Protein AF-A0A2N3D007-F1 (afdb_monomer)

Nearest PDB structures (foldseek):
  5mm0-assembly1_A  TM=4.692E-01  e=2.843E-11  Pyrococcus furiosus DSM 3638
  5mm1-assembly1_A  TM=4.726E-01  e=6.532E-11  Pyrococcus furiosus DSM 3638
  5xua-assembly2_C  TM=3.299E-01  e=3.185E+00  Comamonas testosteroni CNB-2
  2elb-assembl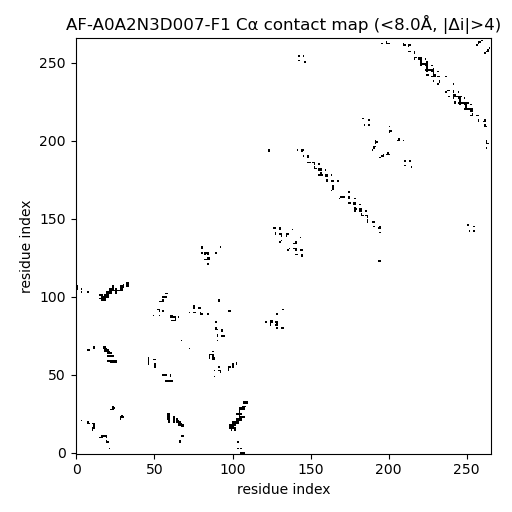y1_A-2  TM=2.635E-01  e=6.319E+00  Homo sapiens

pLDDT: mean 83.61, std 14.57, range [37.97, 97.75]

Radius of gyration: 23.16 Å; Cα contacts (8 Å, |Δi|>4): 323; chains: 1; bounding box: 65×44×68 Å

Mean predicted aligned error: 9.87 Å

Solvent-accessible surface area (backbone atoms only — not comparable to full-atom values): 14475 Å² total; per-residue (Å²): 113,77,81,52,52,64,60,44,48,50,38,47,75,72,62,78,25,60,31,29,34,45,12,64,62,35,89,87,30,40,53,89,64,58,96,56,77,80,57,52,61,59,48,53,53,54,27,55,53,50,28,73,69,37,72,40,95,51,70,39,52,77,42,90,47,66,51,65,54,67,72,61,50,63,70,43,58,88,70,46,84,84,73,73,33,56,61,56,43,44,54,48,56,55,44,95,57,76,67,47,69,42,77,38,53,26,67,51,74,62,77,94,73,83,80,88,78,49,74,67,55,51,53,45,26,45,54,43,42,50,37,39,75,76,38,38,92,84,42,58,41,59,57,56,46,47,50,52,43,50,55,52,22,53,54,49,21,53,55,44,28,53,53,37,38,71,74,59,54,88,45,56,72,61,25,49,52,52,15,50,54,51,19,54,46,53,32,50,57,48,36,40,61,55,59,35,49,94,53,45,70,69,60,69,76,48,39,52,52,31,48,53,42,40,53,54,30,44,52,54,12,51,50,46,13,53,54,45,15,51,55,40,29,75,73,73,41,58,63,69,60,13,47,49,51,5,52,51,53,12,48,52,44,27,49,53,44,30,50,55,70,44,55,36,81,132

Sequence (266 aa):
DPALLPAMLAALQAGDADIAVASRFAPGASTNAWAAPERERLSAFANGLARKLTGVDLTDPMSGYFMLQTARARALVPRLSGIGFKILLDLLATADTPMRVKEFPLQFAARLSGTSKLDRAVLFDFLAGLYDKTLGQVIPTRFALFGTVGALGVVVHFAVLSALLFVMGEGFALAQTGAVLVAMSFNFWLNNWLTYRDKRLKGWGRVLRGWLGFCATCAVGAFANVAVATFVEAQGVLWALAALAGILVGSVWNYALSSRFVWGRF

Secondary structure (DSSP, 8-state):
-TTHHHHHHHHHHTTS-SEEEEESSSTT-B-TT---THHHHHHHHHHHHHHHHH----S-TT-S-EEE-HHHHHHHGGGS--SS--HHHHHHHH-SS---EEEEE-B-PPPSS----HHHHHHHHHHHHHHHHHHTTTS-HHHHHHHHHHHHHHHHHHHHHHHHHHHHSS-HHHHHHHHHHHHHHHHHHHHHHTTTGGG---SHHHHHHHHHHHHHHHHHHHHHHHHHHHHHHHTT--HHHHHHHHHHHHHHHHHHHIIIIIS---

Foldseek 3Di:
DCVCVVVQVVCVVVVVWQKEFADCQDVPADPPQPPDPVVVVVQQVLQVVLCVQLVDPDRHQLGPDMDHDPVLCVVQVVPFPPLPASVSSSSSNRDPDHTGYHYDHDHDHDDPDDDDPDPLVHVQSSQLSSCCSPPVVPDPSLLVQLVVLLVVLVVQLVVQLVVCCVVPPPPNVVSNVVSNLVSLVSSLVSCLSHSLVVLHQDDDVLSVQLSVQLVVQLVVLLVQLVVQLVVCVVVVPDSVVSSVRSNVSSSVSSSVSSVPPRRNDD

Structure (mmCIF, N/CA/C/O backbone):
data_AF-A0A2N3D007-F1
#
_entry.id   AF-A0A2N3D007-F1
#
loop_
_atom_site.group_PDB
_atom_site.id
_atom_site.type_symbol
_atom_site.label_atom_id
_atom_site.label_alt_id
_atom_site.label_comp_id
_atom_site.label_asym_id
_atom_site.label_entity_id
_atom_site.label_seq_id
_atom_site.pdbx_PDB_ins_code
_atom_site.Cartn_x
_atom_site.Cartn_y
_atom_site.Cartn_z
_atom_site.occupancy
_atom_site.B_iso_or_equiv
_atom_site.auth_seq_id
_atom_site.auth_comp_id
_atom_site.auth_asym_id
_atom_site.auth_atom_id
_atom_site.pdbx_PDB_model_num
ATOM 1 N N . ASP A 1 1 ? 27.536 -5.267 -16.866 1.00 73.56 1 ASP A N 1
ATOM 2 C CA . ASP A 1 1 ? 28.035 -6.164 -17.910 1.00 73.56 1 ASP A CA 1
ATOM 3 C C . ASP A 1 1 ? 27.561 -5.682 -19.282 1.00 73.56 1 ASP A C 1
ATOM 5 O O . ASP A 1 1 ? 26.510 -6.113 -19.738 1.00 73.56 1 ASP A O 1
ATOM 9 N N . PRO A 1 2 ? 28.268 -4.726 -19.911 1.00 84.12 2 PRO A N 1
ATOM 10 C CA . PRO A 1 2 ? 27.897 -4.218 -21.234 1.00 84.12 2 PRO A CA 1
ATOM 11 C C . PRO A 1 2 ? 27.953 -5.278 -22.343 1.00 84.12 2 PRO A C 1
ATOM 13 O O . PRO A 1 2 ? 27.344 -5.079 -23.393 1.00 84.12 2 PRO A O 1
ATOM 16 N N . ALA A 1 3 ? 28.647 -6.402 -22.118 1.00 87.88 3 ALA A N 1
ATOM 17 C CA . ALA A 1 3 ? 28.800 -7.468 -23.103 1.00 87.88 3 ALA A CA 1
ATOM 18 C C . ALA A 1 3 ? 27.479 -8.190 -23.416 1.00 87.88 3 ALA A C 1
ATOM 20 O O . ALA A 1 3 ? 27.384 -8.865 -24.436 1.00 87.88 3 ALA A O 1
ATOM 21 N N . LEU A 1 4 ? 26.437 -8.007 -22.593 1.00 89.75 4 LEU A N 1
ATOM 22 C CA . LEU A 1 4 ? 25.097 -8.529 -22.868 1.00 89.75 4 LEU A CA 1
ATOM 23 C C . LEU A 1 4 ? 24.353 -7.748 -23.964 1.00 89.75 4 LEU A C 1
ATOM 25 O O . LEU A 1 4 ? 23.466 -8.309 -24.607 1.00 89.75 4 LEU A O 1
ATOM 29 N N . LEU A 1 5 ? 24.701 -6.477 -24.215 1.00 92.56 5 LEU A N 1
ATOM 30 C CA . LEU A 1 5 ? 23.961 -5.618 -25.154 1.00 92.56 5 LEU A CA 1
ATOM 31 C C . LEU A 1 5 ? 23.865 -6.187 -26.581 1.00 92.56 5 LEU A C 1
ATOM 33 O O . LEU A 1 5 ? 22.757 -6.168 -27.120 1.00 92.56 5 LEU A O 1
ATOM 37 N N . PRO A 1 6 ? 24.944 -6.709 -27.204 1.00 95.31 6 PRO A N 1
ATOM 38 C CA . PRO A 1 6 ? 24.861 -7.258 -28.557 1.00 95.31 6 PRO A CA 1
ATOM 39 C C . PRO A 1 6 ? 23.916 -8.460 -28.650 1.00 95.31 6 PRO A C 1
ATOM 41 O O . PRO A 1 6 ? 23.120 -8.540 -29.580 1.00 95.31 6 PRO A O 1
ATOM 44 N N . ALA A 1 7 ? 23.945 -9.361 -27.662 1.00 93.50 7 ALA A N 1
ATOM 45 C CA . ALA A 1 7 ? 23.073 -10.535 -27.629 1.00 93.50 7 ALA A CA 1
ATOM 46 C C . ALA A 1 7 ? 21.598 -10.155 -27.406 1.00 93.50 7 ALA A C 1
ATOM 48 O O . ALA A 1 7 ? 20.706 -10.709 -28.050 1.00 93.50 7 ALA A O 1
ATOM 49 N N . MET A 1 8 ? 21.342 -9.171 -26.534 1.00 94.44 8 MET A N 1
ATOM 50 C CA . MET A 1 8 ? 20.004 -8.611 -26.325 1.00 94.44 8 MET A CA 1
ATOM 51 C C . MET A 1 8 ? 19.458 -7.974 -27.607 1.00 94.44 8 MET A C 1
ATOM 53 O O . MET A 1 8 ? 18.312 -8.227 -27.977 1.00 94.44 8 MET A O 1
ATOM 57 N N . LEU A 1 9 ? 20.280 -7.184 -28.305 1.00 95.62 9 LEU A N 1
ATOM 58 C CA . LEU A 1 9 ? 19.898 -6.541 -29.560 1.00 95.62 9 LEU A CA 1
ATOM 59 C C . LEU A 1 9 ? 19.618 -7.569 -30.660 1.00 95.62 9 LEU A C 1
ATOM 61 O O . LEU A 1 9 ? 18.586 -7.476 -31.322 1.00 95.62 9 LEU A O 1
ATOM 65 N N . ALA A 1 10 ? 20.492 -8.567 -30.816 1.00 95.06 10 ALA A N 1
ATOM 66 C CA . ALA A 1 10 ? 20.335 -9.621 -31.814 1.00 95.06 10 ALA A CA 1
ATOM 67 C C . ALA A 1 10 ? 19.009 -10.378 -31.639 1.00 95.06 10 ALA A C 1
ATOM 69 O O . ALA A 1 10 ? 18.294 -10.593 -32.614 1.00 95.06 10 ALA A O 1
ATOM 70 N N . ALA A 1 11 ? 18.628 -10.708 -30.401 1.00 93.94 11 ALA A N 1
ATOM 71 C CA . ALA A 1 11 ? 17.352 -11.369 -30.129 1.00 93.94 11 ALA A CA 1
ATOM 72 C C . ALA A 1 11 ? 16.133 -10.502 -30.490 1.00 93.94 11 ALA A C 1
ATOM 74 O O . ALA A 1 11 ? 15.145 -11.011 -31.016 1.00 93.94 11 ALA A O 1
ATOM 75 N N . LEU A 1 12 ? 16.192 -9.190 -30.238 1.00 94.19 12 LEU A N 1
ATOM 76 C CA . LEU A 1 12 ? 15.111 -8.274 -30.617 1.00 94.19 12 LEU A CA 1
ATOM 77 C C . LEU A 1 12 ? 15.017 -8.088 -32.136 1.00 94.19 12 LEU A C 1
ATOM 79 O O . LEU A 1 12 ? 13.914 -7.970 -32.666 1.00 94.19 12 LEU A O 1
ATOM 83 N N . GLN A 1 13 ? 16.155 -8.062 -32.834 1.00 94.81 13 GLN A N 1
ATOM 84 C CA . GLN A 1 13 ? 16.209 -7.955 -34.295 1.00 94.81 13 GLN A CA 1
ATOM 85 C C . GLN A 1 13 ? 15.736 -9.237 -34.989 1.00 94.81 13 GLN A C 1
ATOM 87 O O . GLN A 1 13 ? 15.068 -9.154 -36.014 1.00 94.81 13 GLN A O 1
ATOM 92 N N . ALA A 1 14 ? 16.029 -10.403 -34.409 1.00 93.88 14 ALA A N 1
ATOM 93 C CA . ALA A 1 14 ? 15.549 -11.698 -34.889 1.00 93.88 14 ALA A CA 1
ATOM 94 C C . ALA A 1 14 ? 14.038 -11.908 -34.668 1.00 93.88 14 ALA A C 1
ATOM 96 O O . ALA A 1 14 ? 13.452 -12.825 -35.235 1.00 93.88 14 ALA A O 1
ATOM 97 N N . GLY A 1 15 ? 13.390 -11.062 -33.857 1.00 91.00 15 GLY A N 1
ATOM 98 C CA . GLY A 1 15 ? 11.973 -11.199 -33.519 1.00 91.00 15 GLY A CA 1
ATOM 99 C C . GLY A 1 15 ? 11.684 -12.258 -32.449 1.00 91.00 15 GLY A C 1
ATOM 100 O O . GLY A 1 15 ? 10.510 -12.553 -32.200 1.00 91.00 15 GLY A O 1
ATOM 101 N N . ASP A 1 16 ? 12.720 -12.780 -31.782 1.00 89.69 16 ASP A N 1
ATOM 102 C CA . ASP A 1 16 ? 12.619 -13.775 -30.705 1.00 89.69 16 ASP A CA 1
ATOM 103 C C . ASP A 1 16 ? 11.836 -13.248 -29.495 1.00 89.69 16 ASP A C 1
ATOM 105 O O . ASP A 1 16 ? 11.233 -14.019 -28.750 1.00 89.69 16 ASP A O 1
ATOM 109 N N . ALA A 1 17 ? 11.879 -11.934 -29.264 1.00 91.69 17 ALA A N 1
ATOM 110 C CA . ALA A 1 17 ? 11.279 -11.289 -28.106 1.00 91.69 17 ALA A CA 1
ATOM 111 C C . ALA A 1 17 ? 10.814 -9.866 -28.421 1.00 91.69 17 ALA A C 1
ATOM 113 O O . ALA A 1 17 ? 11.330 -9.201 -29.318 1.00 91.69 17 ALA A O 1
ATOM 114 N N . ASP A 1 18 ? 9.862 -9.384 -27.629 1.00 91.38 18 ASP A N 1
ATOM 115 C CA . ASP A 1 18 ? 9.398 -7.996 -27.657 1.00 91.38 18 ASP A CA 1
ATOM 116 C C . ASP A 1 18 ? 10.211 -7.109 -26.700 1.00 91.38 18 ASP A C 1
ATOM 118 O O . ASP A 1 18 ? 10.317 -5.894 -26.902 1.00 91.38 18 ASP A O 1
ATOM 122 N N . ILE A 1 19 ? 10.797 -7.725 -25.667 1.00 93.19 19 ILE A N 1
ATOM 123 C CA . ILE A 1 19 ? 11.668 -7.092 -24.677 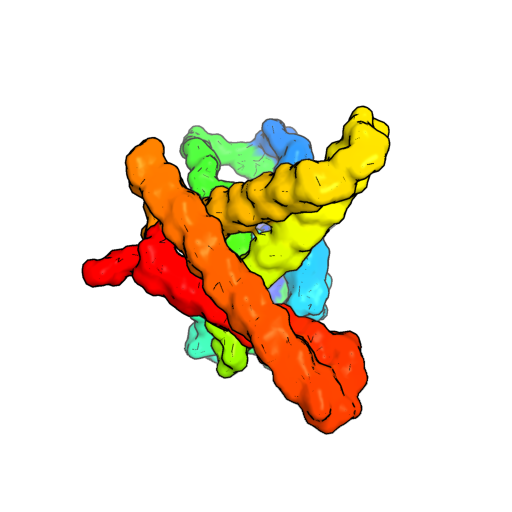1.00 93.19 19 ILE A CA 1
ATOM 124 C C . ILE A 1 19 ? 12.742 -8.080 -24.197 1.00 93.19 19 ILE A C 1
ATOM 126 O O . ILE A 1 19 ? 12.464 -9.238 -23.881 1.00 93.19 19 ILE A O 1
ATOM 130 N N . ALA A 1 20 ? 13.986 -7.613 -24.145 1.00 94.06 20 ALA A N 1
ATOM 131 C CA . ALA A 1 20 ? 15.129 -8.356 -23.627 1.00 94.06 20 ALA A CA 1
ATOM 132 C C . ALA A 1 20 ? 15.473 -7.835 -22.230 1.00 94.06 20 ALA A C 1
ATOM 134 O O . ALA A 1 20 ? 15.616 -6.626 -22.049 1.00 94.06 20 ALA A O 1
ATOM 135 N N . VAL A 1 21 ? 15.626 -8.718 -21.244 1.00 92.44 21 VAL A N 1
ATOM 136 C CA . VAL A 1 21 ? 15.877 -8.345 -19.842 1.00 92.44 21 VAL A CA 1
ATOM 137 C C . VAL A 1 21 ? 17.121 -9.060 -19.340 1.00 92.44 21 VAL A C 1
ATOM 139 O O . VAL A 1 21 ? 17.201 -10.281 -19.393 1.00 92.44 21 VAL A O 1
ATOM 142 N N . ALA A 1 22 ? 18.095 -8.321 -18.819 1.00 90.44 22 ALA A N 1
ATOM 143 C CA . ALA A 1 22 ? 19.200 -8.922 -18.088 1.00 90.44 22 ALA A CA 1
ATOM 144 C C . ALA A 1 22 ? 18.715 -9.261 -16.670 1.00 90.44 22 ALA A C 1
ATOM 146 O O . ALA A 1 22 ? 18.338 -8.368 -15.905 1.00 90.44 22 ALA A O 1
ATOM 147 N N . SER A 1 23 ? 18.697 -10.547 -16.335 1.00 86.19 23 SER A N 1
ATOM 148 C CA . SER A 1 23 ? 18.115 -11.084 -15.107 1.00 86.19 23 SER A CA 1
ATOM 149 C C . SER A 1 23 ? 19.190 -11.638 -14.184 1.00 86.19 23 SER A C 1
ATOM 151 O O . SER A 1 23 ? 20.073 -12.387 -14.603 1.00 86.19 23 SER A O 1
ATOM 153 N N . ARG A 1 24 ? 19.094 -11.289 -12.898 1.00 80.38 24 ARG A N 1
ATOM 154 C CA . ARG A 1 24 ? 19.959 -11.833 -11.836 1.00 80.38 24 ARG A CA 1
ATOM 155 C C . ARG A 1 24 ? 19.554 -13.240 -11.397 1.00 80.38 24 ARG A C 1
ATOM 157 O O . ARG A 1 24 ? 20.309 -13.874 -10.671 1.00 80.38 24 ARG A O 1
ATOM 164 N N . PHE A 1 25 ? 18.365 -13.689 -11.796 1.00 73.56 25 PHE A N 1
ATOM 165 C CA . PHE A 1 25 ? 17.749 -14.936 -11.339 1.00 73.56 25 PHE A CA 1
ATOM 166 C C . PHE A 1 25 ? 17.518 -15.940 -12.480 1.00 73.56 25 PHE A C 1
ATOM 168 O O . PHE A 1 25 ? 16.980 -17.018 -12.241 1.00 73.56 25 PHE A O 1
ATOM 175 N N . ALA A 1 26 ? 17.927 -15.607 -13.709 1.00 78.25 26 ALA A N 1
ATOM 176 C CA . ALA A 1 26 ? 17.863 -16.523 -14.841 1.00 78.25 26 ALA A CA 1
ATOM 177 C C . ALA A 1 26 ? 18.875 -17.678 -14.684 1.00 78.25 26 ALA A C 1
ATOM 179 O O . ALA A 1 26 ? 19.945 -17.479 -14.098 1.00 78.25 26 ALA A O 1
ATOM 180 N N . PRO A 1 27 ? 18.591 -18.874 -15.235 1.00 72.75 27 PRO A N 1
ATOM 181 C CA . PRO A 1 27 ? 19.552 -19.975 -15.261 1.00 72.75 27 PRO A CA 1
ATOM 182 C C . PRO A 1 27 ? 20.904 -19.531 -15.850 1.00 72.75 27 PRO A C 1
ATOM 184 O O . PRO A 1 27 ? 20.956 -18.976 -16.945 1.00 72.75 27 PRO A O 1
ATOM 187 N N . GLY A 1 28 ? 21.996 -19.744 -15.108 1.00 67.94 28 GLY A N 1
ATOM 188 C CA . GLY A 1 28 ? 23.348 -19.296 -15.481 1.00 67.94 28 GLY A CA 1
ATOM 189 C C . GLY A 1 28 ? 23.739 -17.897 -14.981 1.00 67.94 28 GLY A C 1
ATOM 190 O O . GLY A 1 28 ? 24.880 -17.483 -15.180 1.00 67.94 28 GLY A O 1
ATOM 191 N N . ALA A 1 29 ? 22.837 -17.168 -14.315 1.00 70.44 29 ALA A N 1
ATOM 192 C CA . ALA A 1 29 ? 23.176 -15.931 -13.615 1.00 70.44 29 ALA A CA 1
ATOM 193 C C . ALA A 1 29 ? 23.955 -16.223 -12.321 1.00 70.44 29 ALA A C 1
ATOM 195 O O . ALA A 1 29 ? 23.808 -17.281 -11.708 1.00 70.44 29 ALA A O 1
ATOM 196 N N . SER A 1 30 ? 24.779 -15.268 -11.884 1.00 64.00 30 SER A N 1
ATOM 197 C CA . SER A 1 30 ? 25.517 -15.375 -10.624 1.00 64.00 30 SER A CA 1
ATOM 198 C C . SER A 1 30 ? 25.402 -14.094 -9.809 1.00 64.00 30 SER A C 1
ATOM 200 O O . SER A 1 30 ? 25.649 -12.988 -10.298 1.00 64.00 30 SER A O 1
ATOM 202 N N . THR A 1 31 ? 25.066 -14.270 -8.533 1.00 58.84 31 THR A N 1
ATOM 203 C CA . THR A 1 31 ? 25.082 -13.248 -7.481 1.00 58.84 31 THR A CA 1
ATOM 204 C C . THR A 1 31 ? 26.256 -13.449 -6.515 1.00 58.84 31 THR A C 1
ATOM 206 O O . THR A 1 31 ? 26.285 -12.827 -5.459 1.00 58.84 31 THR A O 1
ATOM 209 N N . ASN A 1 32 ? 27.254 -14.277 -6.860 1.00 53.00 32 ASN A N 1
ATOM 210 C CA . ASN A 1 32 ? 28.312 -14.735 -5.941 1.00 53.00 32 ASN A CA 1
ATOM 211 C C . ASN A 1 32 ? 29.167 -13.609 -5.321 1.00 53.00 32 ASN A C 1
ATOM 213 O O . ASN A 1 32 ? 29.782 -13.813 -4.280 1.00 53.00 32 ASN A O 1
ATOM 217 N N . ALA A 1 33 ? 29.187 -12.407 -5.907 1.00 51.72 33 ALA A N 1
ATOM 218 C CA . ALA A 1 33 ? 29.856 -11.230 -5.338 1.00 51.72 33 ALA A CA 1
ATOM 219 C C . ALA A 1 33 ? 28.988 -10.440 -4.326 1.00 51.72 33 ALA A C 1
ATOM 221 O O . ALA A 1 33 ? 29.371 -9.354 -3.884 1.00 51.72 33 ALA A O 1
ATOM 222 N N . TRP A 1 34 ? 27.796 -10.935 -3.980 1.00 49.31 34 TRP A N 1
ATOM 223 C CA . TRP A 1 34 ? 26.779 -10.214 -3.216 1.00 49.31 34 TRP A CA 1
ATOM 224 C C . TRP A 1 34 ? 26.636 -10.793 -1.800 1.00 49.31 34 TRP A C 1
ATOM 226 O O . TRP A 1 34 ? 25.906 -11.746 -1.552 1.00 49.31 34 TRP A O 1
ATOM 236 N N . ALA A 1 35 ? 27.334 -10.193 -0.835 1.00 45.19 35 ALA A N 1
ATOM 237 C CA . ALA A 1 35 ? 27.333 -10.612 0.569 1.00 45.19 35 ALA A CA 1
ATOM 238 C C . ALA A 1 35 ? 26.068 -10.160 1.347 1.00 45.19 35 ALA A C 1
ATOM 240 O O . ALA A 1 35 ? 26.177 -9.400 2.308 1.00 45.19 35 ALA A O 1
ATOM 241 N N . ALA A 1 36 ? 24.855 -10.561 0.931 1.00 54.31 36 ALA A N 1
ATOM 242 C CA . ALA A 1 36 ? 23.617 -10.249 1.676 1.00 54.31 36 ALA A CA 1
ATOM 243 C C . ALA A 1 36 ? 22.455 -11.257 1.450 1.00 54.31 36 ALA A C 1
ATOM 245 O O . ALA A 1 36 ? 21.512 -10.942 0.717 1.00 54.31 36 ALA A O 1
ATOM 246 N N . PRO A 1 37 ? 22.462 -12.425 2.125 1.00 51.00 37 PRO A N 1
ATOM 247 C CA . PRO A 1 37 ? 21.449 -13.486 1.973 1.00 51.00 37 PRO A CA 1
ATOM 248 C C . PRO A 1 37 ? 20.008 -13.070 2.337 1.00 51.00 37 PRO A C 1
ATOM 250 O O . PRO A 1 37 ? 19.041 -13.561 1.760 1.00 51.00 37 PRO A O 1
ATOM 253 N N . GLU A 1 38 ? 19.822 -12.121 3.263 1.00 49.94 38 GLU A N 1
ATOM 254 C CA . GLU A 1 38 ? 18.482 -11.688 3.705 1.00 49.94 38 GLU A CA 1
ATOM 255 C C . GLU A 1 38 ? 17.669 -10.951 2.619 1.00 49.94 38 GLU A C 1
ATOM 257 O O . GLU A 1 38 ? 16.439 -10.911 2.679 1.00 49.94 38 GLU A O 1
ATOM 262 N N . ARG A 1 39 ? 18.323 -10.396 1.587 1.00 53.03 39 ARG A N 1
ATOM 263 C CA . ARG A 1 39 ? 17.660 -9.653 0.495 1.00 53.03 39 ARG A CA 1
ATOM 264 C C . ARG A 1 39 ? 17.085 -10.542 -0.614 1.00 53.03 39 ARG A C 1
ATOM 266 O O . ARG A 1 39 ? 16.289 -10.065 -1.429 1.00 53.03 39 ARG A O 1
ATOM 273 N N . GLU A 1 40 ? 17.450 -11.818 -0.640 1.00 56.47 40 GLU A N 1
ATOM 274 C CA . GLU A 1 40 ? 17.007 -12.771 -1.660 1.00 56.47 40 GLU A CA 1
ATOM 275 C C . GLU A 1 40 ? 15.529 -13.153 -1.474 1.00 56.47 40 GLU A C 1
ATOM 277 O O . GLU A 1 40 ? 14.752 -13.136 -2.429 1.00 56.47 40 GLU A O 1
ATOM 282 N N . ARG A 1 41 ? 15.091 -13.356 -0.223 1.00 51.31 41 ARG A N 1
ATOM 283 C CA . ARG A 1 41 ? 13.698 -13.716 0.110 1.00 51.31 41 ARG A CA 1
ATOM 284 C C . ARG A 1 41 ? 12.694 -12.606 -0.206 1.00 51.31 41 ARG A C 1
ATOM 286 O O . ARG A 1 41 ? 11.627 -12.877 -0.754 1.00 51.31 41 ARG A O 1
ATOM 293 N N . LEU A 1 42 ? 13.042 -11.352 0.093 1.00 55.22 42 LEU A N 1
ATOM 294 C CA . LEU A 1 42 ? 12.191 -10.197 -0.219 1.00 55.22 42 LEU A CA 1
ATOM 295 C C . LEU A 1 42 ? 12.062 -9.996 -1.738 1.00 55.22 42 LEU A C 1
ATOM 297 O O . LEU A 1 42 ? 10.988 -9.654 -2.232 1.00 55.22 42 LEU A O 1
ATOM 301 N N . SER A 1 43 ? 13.143 -10.261 -2.479 1.00 57.41 43 SER A N 1
ATOM 302 C CA . SER A 1 43 ? 13.145 -10.209 -3.943 1.00 57.41 43 SER A CA 1
ATOM 303 C C . SER A 1 43 ? 12.283 -11.324 -4.540 1.00 57.41 43 SER A C 1
ATOM 305 O O . SER A 1 43 ? 11.472 -11.051 -5.415 1.00 57.41 43 SER A O 1
ATOM 307 N N . ALA A 1 44 ? 12.367 -12.552 -4.018 1.00 62.69 44 ALA A N 1
ATOM 308 C CA . ALA A 1 44 ? 11.539 -13.669 -4.473 1.00 62.69 44 ALA A CA 1
ATOM 309 C C . ALA A 1 44 ? 10.032 -13.416 -4.268 1.00 62.69 44 ALA A C 1
ATOM 311 O O . ALA A 1 44 ? 9.234 -13.692 -5.167 1.00 62.69 44 ALA A O 1
ATOM 312 N N . PHE A 1 45 ? 9.644 -12.835 -3.125 1.00 60.25 45 PHE A N 1
ATOM 313 C CA . PHE A 1 45 ? 8.254 -12.456 -2.852 1.00 60.25 45 PHE A CA 1
ATOM 314 C C . PHE A 1 45 ? 7.762 -11.335 -3.782 1.00 60.25 45 PHE A C 1
ATOM 316 O O . PHE A 1 45 ? 6.695 -11.459 -4.385 1.00 60.25 45 PHE A O 1
ATOM 323 N N . ALA A 1 46 ? 8.560 -10.274 -3.960 1.00 61.72 46 ALA A N 1
ATOM 324 C CA . ALA A 1 46 ? 8.242 -9.192 -4.895 1.00 61.72 46 ALA A CA 1
ATOM 325 C C . ALA A 1 46 ? 8.106 -9.708 -6.339 1.00 61.72 46 ALA A C 1
ATOM 327 O O . ALA A 1 46 ? 7.187 -9.308 -7.054 1.00 61.72 46 ALA A O 1
ATOM 328 N N . ASN A 1 47 ? 8.961 -10.654 -6.739 1.00 63.94 47 ASN A N 1
ATOM 329 C CA . ASN A 1 47 ? 8.917 -11.277 -8.059 1.00 63.94 47 ASN A CA 1
ATOM 330 C C . ASN A 1 47 ? 7.664 -12.148 -8.238 1.00 63.94 47 ASN A C 1
ATOM 332 O O . ASN A 1 47 ? 7.039 -12.104 -9.293 1.00 63.94 47 ASN A O 1
ATOM 336 N N . GLY A 1 48 ? 7.258 -12.902 -7.210 1.00 65.12 48 GLY A N 1
ATOM 337 C CA . GLY A 1 48 ? 6.020 -13.688 -7.236 1.00 65.12 48 GLY A CA 1
ATOM 338 C C . GLY A 1 48 ? 4.771 -12.828 -7.398 1.00 65.12 48 GLY A C 1
ATOM 339 O O . GLY A 1 48 ? 3.899 -13.152 -8.206 1.00 65.12 48 GLY A O 1
ATOM 340 N N . LEU A 1 49 ? 4.710 -11.699 -6.688 1.00 63.91 49 LEU A N 1
ATOM 341 C CA . LEU A 1 49 ? 3.600 -10.762 -6.820 1.00 63.91 49 LEU A CA 1
ATOM 342 C C . LEU A 1 49 ? 3.592 -10.099 -8.205 1.00 63.91 49 LEU A C 1
ATOM 344 O O . LEU A 1 49 ? 2.550 -10.056 -8.850 1.00 63.91 49 LEU A O 1
ATOM 348 N N . ALA A 1 50 ? 4.755 -9.657 -8.692 1.00 63.75 50 ALA A N 1
ATOM 349 C CA . ALA A 1 50 ? 4.903 -9.056 -10.015 1.00 63.75 50 ALA A CA 1
ATOM 350 C C . ALA A 1 50 ? 4.451 -9.996 -11.147 1.00 63.75 50 ALA A C 1
ATOM 352 O O . ALA A 1 50 ? 3.692 -9.557 -12.005 1.00 63.75 50 ALA A O 1
ATOM 353 N N . ARG A 1 51 ? 4.818 -11.289 -11.107 1.00 67.50 51 ARG A N 1
ATOM 354 C CA . ARG A 1 51 ? 4.362 -12.291 -12.093 1.00 67.50 51 ARG A CA 1
ATOM 355 C C . ARG A 1 51 ? 2.842 -12.427 -12.129 1.00 67.50 51 ARG A C 1
ATOM 357 O O . ARG A 1 51 ? 2.247 -12.434 -13.202 1.00 67.50 51 ARG A O 1
ATOM 364 N N . LYS A 1 52 ? 2.201 -12.488 -10.955 1.00 66.00 52 LYS A N 1
ATOM 365 C CA . LYS A 1 52 ? 0.736 -12.590 -10.851 1.00 66.00 52 LYS A CA 1
ATOM 366 C C . LYS A 1 52 ? 0.023 -11.364 -11.433 1.00 66.00 52 LYS A C 1
ATOM 368 O O . LYS A 1 52 ? -1.099 -11.487 -11.908 1.00 66.00 52 LYS A O 1
ATOM 373 N N . LEU A 1 53 ? 0.661 -10.198 -11.374 1.00 61.81 53 LEU A N 1
ATOM 374 C CA . LEU A 1 53 ? 0.081 -8.928 -11.807 1.00 61.81 53 LEU A CA 1
ATOM 375 C C . LEU A 1 53 ? 0.277 -8.643 -13.290 1.00 61.81 53 LEU A C 1
ATOM 377 O O . LEU A 1 53 ? -0.617 -8.084 -13.913 1.00 61.81 53 LEU A O 1
ATOM 381 N N . THR A 1 54 ? 1.432 -8.996 -13.850 1.00 63.06 54 THR A N 1
ATOM 382 C CA . THR A 1 54 ? 1.714 -8.749 -15.269 1.00 63.06 54 THR A CA 1
ATOM 383 C C . THR A 1 54 ? 1.336 -9.908 -16.173 1.00 63.06 54 THR A C 1
ATOM 385 O O . THR A 1 54 ? 1.281 -9.722 -17.383 1.00 63.06 54 THR A O 1
ATOM 388 N N . GLY A 1 55 ? 1.105 -11.103 -15.618 1.00 59.59 55 GLY A N 1
ATOM 389 C CA . GLY A 1 55 ? 0.871 -12.314 -16.408 1.00 59.59 55 GLY A CA 1
ATOM 390 C C . GLY A 1 55 ? 2.097 -12.757 -17.213 1.00 59.59 55 GLY A C 1
ATOM 391 O O . GLY A 1 55 ? 1.968 -13.572 -18.120 1.00 59.59 55 GLY A O 1
ATOM 392 N N . VAL A 1 56 ? 3.278 -12.207 -16.907 1.00 65.38 56 VAL A N 1
ATOM 393 C CA . VAL A 1 56 ? 4.534 -12.502 -17.601 1.00 65.38 56 VAL A CA 1
ATOM 394 C C . VAL A 1 56 ? 5.419 -13.361 -16.705 1.00 65.38 56 VAL A C 1
ATOM 396 O O . VAL A 1 56 ? 5.729 -12.970 -15.576 1.00 65.38 56 VAL A O 1
ATOM 399 N N . ASP A 1 57 ? 5.884 -14.491 -17.237 1.00 66.62 57 ASP A N 1
ATOM 400 C CA . ASP A 1 57 ? 6.927 -15.303 -16.612 1.00 66.62 57 ASP A CA 1
ATOM 401 C C . ASP A 1 57 ? 8.284 -14.608 -16.748 1.00 66.62 57 ASP A C 1
ATOM 403 O O . ASP A 1 57 ? 8.985 -14.717 -17.750 1.00 66.62 57 ASP A O 1
ATOM 407 N N . LEU A 1 58 ? 8.625 -13.833 -15.719 1.00 71.25 58 LEU A N 1
ATOM 408 C CA . LEU A 1 58 ? 9.881 -13.103 -15.607 1.00 71.25 58 LEU A CA 1
ATOM 409 C C . LEU A 1 58 ? 10.531 -13.425 -14.257 1.00 71.25 58 LEU A C 1
ATOM 411 O O . LEU A 1 58 ? 9.901 -13.295 -13.196 1.00 71.25 58 LEU A O 1
ATOM 415 N N . THR A 1 59 ? 11.793 -13.855 -14.286 1.00 70.88 59 THR A N 1
ATOM 416 C CA . THR A 1 59 ? 12.547 -14.184 -13.070 1.00 70.88 59 THR A CA 1
ATOM 417 C C . THR A 1 59 ? 13.057 -12.930 -12.355 1.00 70.88 59 THR A C 1
ATOM 419 O O . THR A 1 59 ? 13.104 -12.937 -11.123 1.00 70.88 59 THR A O 1
ATOM 422 N N . ASP A 1 60 ? 13.331 -11.826 -13.071 1.00 74.12 60 ASP A N 1
ATOM 423 C CA . ASP A 1 60 ? 13.735 -10.528 -12.484 1.00 74.12 60 ASP A CA 1
ATOM 424 C C . ASP A 1 60 ? 12.906 -9.309 -12.969 1.00 74.12 60 ASP A C 1
ATOM 426 O O . ASP A 1 60 ? 13.416 -8.435 -13.680 1.00 74.12 60 ASP A O 1
ATOM 430 N N . PRO A 1 61 ? 11.635 -9.172 -12.537 1.00 71.31 61 PRO A N 1
ATOM 431 C CA . PRO A 1 61 ? 10.764 -8.032 -12.862 1.00 71.31 61 PRO A CA 1
ATOM 432 C C . PRO A 1 61 ? 11.257 -6.679 -12.356 1.00 71.31 61 PRO A C 1
ATOM 434 O O . PRO A 1 61 ? 10.768 -5.631 -12.775 1.00 71.31 61 PRO A O 1
ATOM 437 N N . MET A 1 62 ? 12.245 -6.687 -11.466 1.00 73.88 62 MET A N 1
ATOM 438 C CA . MET A 1 62 ? 12.796 -5.487 -10.850 1.00 73.88 62 MET A CA 1
ATOM 439 C C . MET A 1 62 ? 14.095 -5.028 -11.522 1.00 73.88 62 MET A C 1
ATOM 441 O O . MET A 1 62 ? 14.703 -4.048 -11.050 1.00 73.88 62 MET A O 1
ATOM 445 N N . SER A 1 63 ? 14.520 -5.715 -12.590 1.00 81.44 63 SER A N 1
ATOM 446 C CA . SER A 1 63 ? 15.721 -5.379 -13.345 1.00 81.44 63 SER A CA 1
ATOM 447 C C . SER A 1 63 ? 15.612 -3.983 -13.956 1.00 81.44 63 SER A C 1
ATOM 449 O O . SER A 1 63 ? 14.617 -3.606 -14.571 1.00 81.44 63 SER A O 1
ATOM 451 N N . GLY A 1 64 ? 16.665 -3.191 -13.758 1.00 85.88 64 GLY A N 1
ATOM 452 C CA . GLY A 1 64 ? 16.844 -1.911 -14.444 1.00 85.88 64 GLY A CA 1
ATOM 453 C C . GLY A 1 64 ? 17.596 -2.050 -15.765 1.00 85.88 64 GLY A C 1
ATOM 454 O O . GLY A 1 64 ? 17.874 -1.038 -16.398 1.00 85.88 64 GLY A O 1
ATOM 455 N N . TYR A 1 65 ? 17.968 -3.273 -16.150 1.00 89.94 65 TYR A N 1
ATOM 456 C CA . TYR A 1 65 ? 18.776 -3.539 -17.327 1.00 89.94 65 TYR A CA 1
ATOM 457 C C . TYR A 1 65 ? 17.954 -4.336 -18.340 1.00 89.94 65 TYR A C 1
ATOM 459 O O . TYR A 1 65 ? 17.855 -5.558 -18.272 1.00 89.94 65 TYR A O 1
ATOM 467 N N . PHE A 1 66 ? 17.336 -3.619 -19.273 1.00 93.94 66 PHE A N 1
ATOM 468 C CA . PHE A 1 66 ? 16.487 -4.188 -20.313 1.00 93.94 66 PHE A CA 1
ATOM 469 C C . PHE A 1 66 ? 16.588 -3.371 -21.605 1.00 93.94 66 PHE A C 1
ATOM 471 O O . PHE A 1 66 ? 17.088 -2.246 -21.610 1.00 93.94 66 PHE A O 1
ATOM 478 N N . MET A 1 67 ? 16.113 -3.948 -22.702 1.00 95.00 67 MET A N 1
ATOM 479 C CA . MET A 1 67 ? 16.075 -3.339 -24.026 1.00 95.00 67 MET A CA 1
ATOM 480 C C . MET A 1 67 ? 14.729 -3.650 -24.684 1.00 95.00 67 MET A C 1
ATOM 482 O O . MET A 1 67 ? 14.266 -4.787 -24.640 1.00 95.00 67 MET A O 1
ATOM 486 N N . LEU A 1 68 ? 14.109 -2.644 -25.301 1.00 94.50 68 LEU A N 1
ATOM 487 C CA . LEU A 1 68 ? 12.885 -2.782 -26.090 1.00 94.50 68 LEU A CA 1
ATOM 488 C C . LEU A 1 68 ? 12.926 -1.866 -27.313 1.00 94.50 68 LEU A C 1
ATOM 490 O O . LEU A 1 68 ? 13.663 -0.880 -27.341 1.00 94.50 68 LEU A O 1
ATOM 494 N N . GLN A 1 69 ? 12.087 -2.160 -28.304 1.00 93.56 69 GLN A N 1
ATOM 495 C CA . GLN A 1 69 ? 11.950 -1.321 -29.493 1.00 93.56 69 GLN A CA 1
ATOM 496 C C . GLN A 1 69 ? 11.362 0.057 -29.151 1.00 93.56 69 GLN A C 1
ATOM 498 O O . GLN A 1 69 ? 10.367 0.170 -28.429 1.00 93.56 69 GLN A O 1
ATOM 503 N N . THR A 1 70 ? 11.929 1.117 -29.732 1.00 93.44 70 THR A N 1
ATOM 504 C CA . THR A 1 70 ? 11.508 2.504 -29.474 1.00 93.44 70 THR A CA 1
ATOM 505 C C . THR A 1 70 ? 10.039 2.754 -29.812 1.00 93.44 70 THR A C 1
ATOM 507 O O . THR A 1 70 ? 9.352 3.429 -29.048 1.00 93.44 70 THR A O 1
ATOM 510 N N . ALA A 1 71 ? 9.536 2.206 -30.923 1.00 91.69 71 ALA A N 1
ATOM 511 C CA . ALA A 1 71 ? 8.134 2.361 -31.318 1.00 91.69 71 ALA A CA 1
ATOM 512 C C . ALA A 1 71 ? 7.178 1.804 -30.248 1.00 91.69 71 ALA A C 1
ATOM 514 O O . ALA A 1 71 ? 6.225 2.473 -29.852 1.00 91.69 71 ALA A O 1
ATOM 515 N N . ARG A 1 72 ? 7.503 0.626 -29.701 1.00 91.25 72 ARG A N 1
ATOM 516 C CA . ARG A 1 72 ? 6.746 -0.012 -28.618 1.00 91.25 72 ARG A CA 1
ATOM 517 C C . ARG A 1 72 ? 6.790 0.816 -27.336 1.00 91.25 72 ARG A C 1
ATOM 519 O O . ARG A 1 72 ? 5.751 1.045 -26.728 1.00 91.25 72 ARG A O 1
ATOM 526 N N . ALA A 1 73 ? 7.965 1.326 -26.961 1.00 91.81 73 ALA A N 1
ATOM 527 C CA . ALA A 1 73 ? 8.090 2.216 -25.808 1.00 91.81 73 ALA A CA 1
ATOM 528 C C . ALA A 1 73 ? 7.187 3.453 -25.955 1.00 91.81 73 ALA A C 1
ATOM 530 O O . ALA A 1 73 ? 6.409 3.757 -25.056 1.00 91.81 73 AL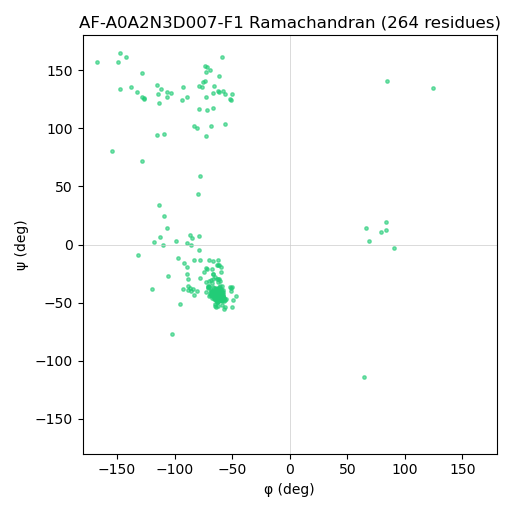A A O 1
ATOM 531 N N . ARG A 1 74 ? 7.228 4.132 -27.110 1.00 92.69 74 ARG A N 1
ATOM 532 C CA . ARG A 1 74 ? 6.419 5.336 -27.369 1.00 92.69 74 ARG A CA 1
ATOM 533 C C . ARG A 1 74 ? 4.913 5.077 -27.324 1.00 92.69 74 ARG A C 1
ATOM 535 O O . ARG A 1 74 ? 4.184 5.960 -26.890 1.00 92.69 74 ARG A O 1
ATOM 542 N N . ALA A 1 75 ? 4.461 3.889 -27.722 1.00 91.50 75 ALA A N 1
ATOM 543 C CA . ALA A 1 75 ? 3.054 3.504 -27.624 1.00 91.50 75 ALA A CA 1
ATOM 544 C C . ALA A 1 75 ? 2.588 3.286 -26.169 1.00 91.50 75 ALA A C 1
ATOM 546 O O . ALA A 1 75 ? 1.427 3.528 -25.847 1.00 91.50 75 ALA A O 1
ATOM 547 N N . LEU A 1 76 ? 3.484 2.839 -25.281 1.00 91.31 76 LEU A N 1
ATOM 548 C CA . LEU A 1 76 ? 3.163 2.547 -23.878 1.00 91.31 76 LEU A CA 1
ATOM 549 C C . LEU A 1 76 ? 3.309 3.766 -22.961 1.00 91.31 76 LEU A C 1
ATOM 551 O O . LEU A 1 76 ? 2.507 3.928 -22.045 1.00 91.31 76 LEU A O 1
ATOM 555 N N . VAL A 1 77 ? 4.299 4.631 -23.217 1.00 90.25 77 VAL A N 1
ATOM 556 C CA . VAL A 1 77 ? 4.659 5.785 -22.368 1.00 90.25 77 VAL A CA 1
ATOM 557 C C . VAL A 1 77 ? 3.467 6.647 -21.917 1.00 90.25 77 VAL A C 1
ATOM 559 O O . VAL A 1 77 ? 3.415 6.955 -20.727 1.00 90.25 77 VAL A O 1
ATOM 562 N N . PRO A 1 78 ? 2.491 7.004 -22.777 1.00 89.56 78 PRO A N 1
ATOM 563 C CA . PRO A 1 78 ? 1.356 7.836 -22.367 1.00 89.56 78 PRO A CA 1
ATOM 564 C C . PRO A 1 78 ? 0.453 7.218 -21.289 1.00 89.56 78 PRO A C 1
ATOM 566 O O . PRO A 1 78 ? -0.337 7.933 -20.683 1.00 89.56 78 PRO A O 1
ATOM 569 N N . ARG A 1 79 ? 0.536 5.898 -21.075 1.00 86.44 79 ARG A N 1
ATOM 570 C CA . ARG A 1 79 ? -0.317 5.129 -20.152 1.00 86.44 79 ARG A CA 1
ATOM 571 C C . ARG A 1 79 ? 0.439 4.565 -18.945 1.00 86.44 79 ARG A C 1
ATOM 573 O O . ARG A 1 79 ? -0.121 3.758 -18.202 1.00 86.44 79 ARG A O 1
ATOM 580 N N . LEU A 1 80 ? 1.708 4.932 -18.784 1.00 85.75 80 LEU A N 1
ATOM 581 C CA . LEU A 1 80 ? 2.500 4.538 -17.621 1.00 85.75 80 LEU A CA 1
ATOM 582 C C . LEU A 1 80 ? 2.037 5.302 -16.378 1.00 85.75 80 LEU A C 1
ATOM 584 O O . LEU A 1 80 ? 1.569 6.434 -16.482 1.00 85.75 80 LEU A O 1
ATOM 588 N N . SER A 1 81 ? 2.233 4.706 -15.202 1.00 74.12 81 SER A N 1
ATOM 589 C CA . SER A 1 81 ? 1.809 5.289 -13.918 1.00 74.12 81 SER A CA 1
ATOM 590 C C . SER A 1 81 ? 2.469 6.640 -13.607 1.00 74.12 81 SER A C 1
ATOM 592 O O . SER A 1 81 ? 1.905 7.484 -12.918 1.00 74.12 81 SER A O 1
ATOM 594 N N . GLY A 1 82 ? 3.707 6.856 -14.071 1.00 70.94 82 GLY A N 1
ATOM 595 C CA . GLY A 1 82 ? 4.477 8.075 -13.789 1.00 70.94 82 GLY A CA 1
ATOM 596 C C . GLY A 1 82 ? 4.920 8.235 -12.323 1.00 70.94 82 GLY A C 1
ATOM 597 O O . GLY A 1 82 ? 5.562 9.227 -11.985 1.00 70.94 82 GLY A O 1
ATOM 598 N N . ILE A 1 83 ? 4.643 7.254 -11.454 1.00 64.50 83 ILE A N 1
ATOM 599 C CA . ILE A 1 83 ? 4.880 7.315 -9.995 1.00 64.50 83 ILE A CA 1
ATOM 600 C C . ILE A 1 83 ? 6.359 7.064 -9.618 1.00 64.50 83 ILE A C 1
ATOM 602 O O . ILE A 1 83 ? 6.750 7.208 -8.463 1.00 64.50 83 ILE A O 1
ATOM 606 N N . GLY A 1 84 ? 7.223 6.733 -10.585 1.00 60.78 84 GLY A N 1
ATOM 607 C CA . GLY A 1 84 ? 8.615 6.335 -10.314 1.00 60.78 84 GLY A CA 1
ATOM 608 C C . GLY A 1 84 ? 8.754 4.855 -9.940 1.00 60.78 84 GLY A C 1
ATOM 609 O O . GLY A 1 84 ? 9.762 4.432 -9.376 1.00 60.78 84 GLY A O 1
ATOM 610 N N . PHE A 1 85 ? 7.741 4.060 -10.279 1.00 63.72 85 PHE A N 1
ATOM 611 C CA . PHE A 1 85 ? 7.763 2.606 -10.234 1.00 63.72 85 PHE A CA 1
ATOM 612 C C . PHE A 1 85 ? 8.876 2.027 -11.127 1.00 63.72 85 PHE A C 1
ATOM 614 O O . PHE A 1 85 ? 9.399 2.690 -12.025 1.00 63.72 85 PHE A O 1
ATOM 621 N N . LYS A 1 86 ? 9.259 0.766 -10.886 1.00 77.69 86 LYS A N 1
ATOM 622 C CA . LYS A 1 86 ? 10.201 0.034 -11.742 1.00 77.69 86 LYS A CA 1
ATOM 623 C C . LYS A 1 86 ? 9.675 0.025 -13.175 1.00 77.69 86 LYS A C 1
ATOM 625 O O . LYS A 1 86 ? 8.775 -0.735 -13.499 1.00 77.69 86 LYS A O 1
ATOM 630 N N . ILE A 1 87 ? 10.272 0.862 -14.020 1.00 86.00 87 ILE A N 1
ATOM 631 C CA . ILE A 1 87 ? 9.807 1.150 -15.382 1.00 86.00 87 ILE A CA 1
ATOM 632 C C . ILE A 1 87 ? 9.570 -0.109 -16.229 1.00 86.00 87 ILE A C 1
ATOM 634 O O . ILE A 1 87 ? 8.604 -0.157 -16.979 1.00 86.00 87 ILE A O 1
ATOM 638 N N . LEU A 1 88 ? 10.394 -1.150 -16.067 1.00 87.44 88 LEU A N 1
ATOM 639 C CA . LEU A 1 88 ? 10.200 -2.442 -16.727 1.00 87.44 88 LEU A CA 1
ATOM 640 C C . LEU A 1 88 ? 8.836 -3.051 -16.382 1.00 87.44 88 LEU A C 1
ATOM 642 O O . LEU A 1 88 ? 8.102 -3.486 -17.262 1.00 87.44 88 LEU A O 1
ATOM 646 N N . LEU A 1 89 ? 8.494 -3.052 -15.098 1.00 82.00 89 LEU A N 1
ATOM 647 C CA . LEU A 1 89 ? 7.254 -3.615 -14.598 1.00 82.00 89 LEU A CA 1
ATOM 648 C C . LEU A 1 89 ? 6.044 -2.767 -15.016 1.00 82.00 89 LEU A C 1
ATOM 650 O O . LEU A 1 89 ? 5.009 -3.327 -15.359 1.00 82.00 89 LEU A O 1
ATOM 654 N N . ASP A 1 90 ? 6.195 -1.439 -15.067 1.00 83.62 90 ASP A N 1
ATOM 655 C CA . ASP A 1 90 ? 5.161 -0.526 -15.583 1.00 83.62 90 ASP A CA 1
ATOM 656 C C . ASP A 1 90 ? 4.874 -0.793 -17.066 1.00 83.62 90 ASP A C 1
ATOM 658 O O . ASP A 1 90 ? 3.724 -0.931 -17.478 1.00 83.62 90 ASP A O 1
ATOM 662 N N . LEU A 1 91 ? 5.934 -0.941 -17.868 1.00 88.50 91 LEU A N 1
ATOM 663 C CA . LEU A 1 91 ? 5.836 -1.265 -19.291 1.00 88.50 91 LEU A CA 1
ATOM 664 C C . LEU A 1 91 ? 5.136 -2.613 -19.506 1.00 88.50 91 LEU A C 1
ATOM 666 O O . LEU A 1 91 ? 4.249 -2.703 -20.352 1.00 88.50 91 LEU A O 1
ATOM 670 N N . LEU A 1 92 ? 5.507 -3.638 -18.732 1.00 86.88 92 LEU A N 1
ATOM 671 C CA . LEU A 1 92 ? 4.904 -4.973 -18.804 1.00 86.88 92 LEU A CA 1
ATOM 672 C C . LEU A 1 92 ? 3.429 -4.963 -18.405 1.00 86.88 92 LEU A C 1
ATOM 674 O O . LEU A 1 92 ? 2.617 -5.550 -19.109 1.00 86.88 92 LEU A O 1
ATOM 678 N N . ALA A 1 93 ? 3.075 -4.267 -17.325 1.00 81.62 93 ALA A N 1
ATOM 679 C CA . ALA A 1 93 ? 1.691 -4.175 -16.868 1.00 81.62 93 ALA A CA 1
ATOM 680 C C . ALA A 1 93 ? 0.814 -3.291 -17.773 1.00 81.62 93 ALA A C 1
ATOM 682 O O . ALA A 1 93 ? -0.410 -3.369 -17.717 1.00 81.62 93 ALA A O 1
ATOM 683 N N . THR A 1 94 ? 1.419 -2.391 -18.555 1.00 85.88 94 THR A N 1
ATOM 684 C CA . THR A 1 94 ? 0.707 -1.448 -19.434 1.00 85.88 94 THR A CA 1
ATOM 685 C C . THR A 1 94 ? 0.441 -1.999 -20.828 1.00 85.88 94 THR A C 1
ATOM 687 O O . THR A 1 94 ? -0.426 -1.475 -21.525 1.00 85.88 94 THR A O 1
ATOM 690 N N . ALA A 1 95 ? 1.162 -3.034 -21.249 1.00 86.44 95 ALA A N 1
ATOM 691 C CA . ALA A 1 95 ? 0.930 -3.659 -22.540 1.00 86.44 95 ALA A CA 1
ATOM 692 C C . ALA A 1 95 ? -0.443 -4.355 -22.579 1.00 86.44 95 ALA A C 1
ATOM 694 O O . ALA A 1 95 ? -0.766 -5.137 -21.692 1.00 86.44 95 ALA A O 1
ATOM 695 N N . ASP A 1 96 ? -1.234 -4.092 -23.626 1.00 81.94 96 ASP A N 1
ATOM 696 C CA . ASP A 1 96 ? -2.570 -4.693 -23.796 1.00 81.94 96 ASP A CA 1
ATOM 697 C C . ASP A 1 96 ? -2.496 -6.207 -24.039 1.00 81.94 96 ASP A C 1
ATOM 699 O O . ASP A 1 96 ? -3.388 -6.963 -23.665 1.00 81.94 96 ASP A O 1
ATOM 703 N N . THR A 1 97 ? -1.402 -6.650 -24.659 1.00 82.44 97 THR A N 1
ATOM 704 C CA . THR A 1 97 ? -1.061 -8.059 -24.853 1.00 82.44 97 THR A CA 1
ATOM 705 C C . THR A 1 97 ? 0.216 -8.384 -24.081 1.00 82.44 97 THR A C 1
ATOM 707 O O . THR A 1 97 ? 1.172 -7.600 -24.185 1.00 82.44 97 THR A O 1
ATOM 710 N N . PRO A 1 98 ? 0.296 -9.536 -23.388 1.00 83.00 98 PRO A N 1
ATOM 711 C CA . PRO A 1 98 ? 1.522 -9.971 -22.725 1.00 83.00 98 PRO A CA 1
ATOM 712 C C . PRO A 1 98 ? 2.720 -9.927 -23.682 1.00 83.00 98 PRO A C 1
ATOM 714 O O . PRO A 1 98 ? 2.680 -10.497 -24.772 1.00 83.00 98 PRO A O 1
ATOM 717 N N . MET A 1 99 ? 3.779 -9.211 -23.296 1.00 87.31 99 MET A N 1
ATOM 718 C CA . MET A 1 99 ? 4.992 -9.106 -24.111 1.00 87.31 99 MET A CA 1
ATOM 719 C C . MET A 1 99 ? 5.808 -10.395 -24.023 1.00 87.31 99 MET A C 1
ATOM 721 O O . MET A 1 99 ? 5.985 -10.944 -22.936 1.00 87.31 99 MET A O 1
ATOM 725 N N . ARG A 1 100 ? 6.378 -10.840 -25.148 1.00 89.75 100 ARG A N 1
ATOM 726 C CA . ARG A 1 100 ? 7.354 -11.937 -25.152 1.00 89.75 100 ARG A CA 1
ATOM 727 C C . ARG A 1 100 ? 8.661 -11.438 -24.554 1.00 89.75 100 ARG A C 1
ATOM 729 O O . ARG A 1 100 ? 9.303 -10.546 -25.116 1.00 89.75 100 ARG A O 1
ATOM 736 N N . VAL A 1 101 ? 9.048 -12.003 -23.418 1.00 90.00 101 VAL A N 1
ATOM 737 C CA . VAL A 1 101 ? 10.247 -11.598 -22.682 1.00 90.00 101 VAL A CA 1
ATOM 738 C C . VAL A 1 101 ? 11.337 -12.649 -22.833 1.00 90.00 101 VAL A C 1
ATOM 740 O O . VAL A 1 101 ? 11.086 -13.829 -22.613 1.00 90.00 101 VAL A O 1
ATOM 743 N N . LYS A 1 102 ? 12.556 -12.220 -23.176 1.00 90.69 102 LYS A N 1
ATOM 744 C CA . LYS A 1 102 ? 13.747 -13.084 -23.169 1.00 90.69 102 LYS A CA 1
ATOM 745 C C . LYS A 1 102 ? 14.718 -12.614 -22.098 1.00 90.69 102 LYS A C 1
ATOM 747 O O . LYS A 1 102 ? 15.160 -11.462 -22.117 1.00 90.69 102 LYS A O 1
ATOM 752 N N . GLU A 1 103 ? 15.031 -13.508 -21.167 1.00 89.94 103 GLU A N 1
ATOM 753 C CA . GLU A 1 103 ? 15.950 -13.230 -20.067 1.00 89.94 103 GLU A CA 1
ATOM 754 C C . GLU A 1 103 ? 17.384 -13.631 -20.419 1.00 89.94 103 GLU A C 1
ATOM 756 O O . GLU A 1 103 ? 17.633 -14.706 -20.962 1.00 89.94 103 GLU A O 1
ATOM 761 N N . PHE A 1 104 ? 18.330 -12.756 -20.094 1.00 90.44 104 PHE A N 1
ATOM 762 C CA . PHE A 1 104 ? 19.761 -12.963 -20.284 1.00 90.44 104 PHE A CA 1
ATOM 763 C C . PHE A 1 104 ? 20.436 -13.035 -18.912 1.00 90.44 104 PHE A C 1
ATOM 765 O O . PHE A 1 104 ? 20.199 -12.146 -18.088 1.00 90.44 104 PHE A O 1
ATOM 772 N N . PRO A 1 105 ? 21.266 -14.054 -18.637 1.00 87.00 105 PRO A N 1
ATOM 773 C CA . PRO A 1 105 ? 21.885 -14.219 -17.329 1.00 87.00 105 PRO A CA 1
ATOM 774 C C . PRO A 1 105 ? 22.870 -13.081 -17.053 1.00 87.00 105 PRO A C 1
ATOM 776 O O . PRO A 1 105 ? 23.858 -12.899 -17.763 1.00 87.00 105 PRO A O 1
ATOM 779 N N . LEU A 1 106 ? 22.592 -12.300 -16.011 1.00 83.62 106 LEU A N 1
ATOM 780 C CA . LEU A 1 106 ? 23.421 -11.173 -15.604 1.00 83.62 106 LEU A CA 1
ATOM 781 C C . LEU A 1 106 ? 24.421 -11.600 -14.531 1.00 83.62 106 LEU A C 1
ATOM 783 O O . LEU A 1 106 ? 24.036 -12.049 -13.451 1.00 83.62 106 LEU A O 1
ATOM 787 N N . GLN A 1 107 ? 25.706 -11.360 -14.787 1.00 79.62 107 GLN A N 1
ATOM 788 C CA . GLN A 1 107 ? 26.734 -11.416 -13.750 1.00 79.62 107 GLN A 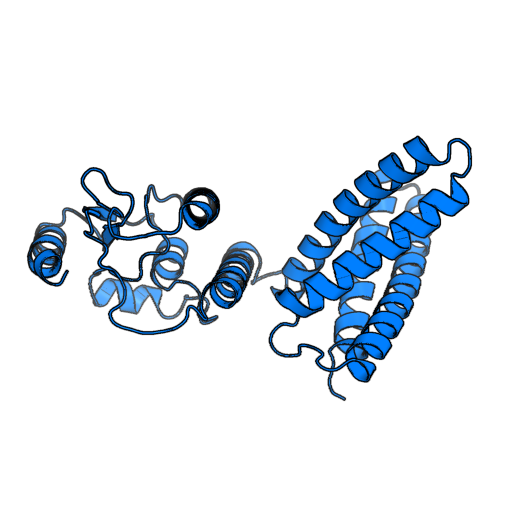CA 1
ATOM 789 C C . GLN A 1 107 ? 26.711 -10.106 -12.957 1.00 79.62 107 GLN A C 1
ATOM 791 O O . GLN A 1 107 ? 27.176 -9.056 -13.417 1.00 79.62 107 GLN A O 1
ATOM 796 N N . PHE A 1 108 ? 26.087 -10.133 -11.779 1.00 68.00 108 PHE A N 1
ATOM 797 C CA . PHE A 1 108 ? 25.860 -8.919 -11.000 1.00 68.00 108 PHE A CA 1
ATOM 798 C C . PHE A 1 108 ? 27.101 -8.562 -10.174 1.00 68.00 108 PHE A C 1
ATOM 800 O O . PHE A 1 108 ? 27.366 -9.152 -9.129 1.00 68.00 108 PHE A O 1
ATOM 807 N N . ALA A 1 109 ? 27.869 -7.580 -10.646 1.00 64.88 109 ALA A N 1
ATOM 808 C CA . ALA A 1 109 ? 29.049 -7.090 -9.941 1.00 64.88 109 ALA A CA 1
ATOM 809 C C . ALA A 1 109 ? 28.681 -6.263 -8.692 1.00 64.88 109 ALA A C 1
ATOM 811 O O . ALA A 1 109 ? 27.674 -5.547 -8.665 1.00 64.88 109 ALA A O 1
ATOM 812 N N . ALA A 1 110 ? 29.534 -6.322 -7.665 1.00 58.00 110 ALA A N 1
ATOM 813 C CA . ALA A 1 110 ? 29.425 -5.459 -6.494 1.00 58.00 110 ALA A CA 1
ATOM 814 C C . ALA A 1 110 ? 29.569 -3.977 -6.892 1.00 58.00 110 ALA A C 1
ATOM 816 O O . ALA A 1 110 ? 30.322 -3.622 -7.800 1.00 58.00 110 ALA A O 1
ATOM 817 N N . ARG A 1 111 ? 28.834 -3.088 -6.211 1.00 58.16 111 ARG A N 1
ATOM 818 C CA . ARG A 1 111 ? 28.949 -1.640 -6.440 1.00 58.16 111 ARG A CA 1
ATOM 819 C C . ARG A 1 111 ? 30.365 -1.174 -6.094 1.00 58.16 111 ARG A C 1
ATOM 821 O O . ARG A 1 111 ? 30.834 -1.450 -4.998 1.00 58.16 111 ARG A O 1
ATOM 828 N N . LEU A 1 112 ? 30.980 -0.395 -6.985 1.00 54.16 112 LEU A N 1
ATOM 829 C CA . LEU A 1 112 ? 32.293 0.225 -6.761 1.00 54.16 112 LEU A CA 1
ATOM 830 C C . LEU A 1 112 ? 32.263 1.284 -5.638 1.00 54.16 112 LEU A C 1
ATOM 832 O O . LEU A 1 112 ? 33.278 1.514 -4.993 1.00 54.16 112 LEU A O 1
ATOM 836 N N . SER A 1 113 ? 31.104 1.902 -5.365 1.00 37.97 113 SER A N 1
ATOM 837 C CA . SER A 1 113 ? 30.860 2.748 -4.184 1.00 37.97 113 SER A CA 1
ATOM 838 C C . SER A 1 113 ? 29.363 3.063 -3.990 1.00 37.97 113 SER A C 1
ATOM 840 O O . SER A 1 113 ? 28.569 3.009 -4.932 1.00 37.97 113 SER A O 1
ATOM 842 N N . GLY A 1 114 ? 28.964 3.390 -2.750 1.00 47.19 114 GLY A N 1
ATOM 843 C CA . GLY A 1 114 ? 27.647 3.955 -2.411 1.00 47.19 114 GLY A CA 1
ATOM 844 C C . GLY A 1 114 ? 26.845 3.177 -1.355 1.00 47.19 114 GLY A C 1
ATOM 845 O O . GLY A 1 114 ? 26.691 1.959 -1.429 1.00 47.19 114 GLY A O 1
ATOM 846 N N . THR A 1 115 ? 26.266 3.891 -0.384 1.00 41.66 115 THR A N 1
ATOM 847 C CA . THR A 1 115 ? 25.353 3.324 0.624 1.00 41.66 115 THR A CA 1
ATOM 848 C C . THR A 1 115 ? 23.946 3.120 0.047 1.00 41.66 115 THR A C 1
ATOM 850 O O . THR A 1 115 ? 23.414 3.965 -0.678 1.00 41.66 115 THR A O 1
ATOM 853 N N . SER A 1 116 ? 23.321 1.970 0.338 1.00 45.72 116 SER A N 1
ATOM 854 C CA . SER A 1 116 ? 21.986 1.635 -0.179 1.00 45.72 116 SER A CA 1
ATOM 855 C C . SER A 1 116 ? 20.915 2.542 0.432 1.00 45.72 116 SER A C 1
ATOM 857 O O . SER A 1 116 ? 20.469 2.336 1.556 1.00 45.72 116 SER A O 1
ATOM 859 N N . LYS A 1 117 ? 20.468 3.537 -0.337 1.00 44.41 117 LYS A N 1
ATOM 860 C CA . LYS A 1 117 ? 19.277 4.352 -0.041 1.00 44.41 117 LYS A CA 1
ATOM 861 C C . LYS A 1 117 ? 17.974 3.704 -0.554 1.00 44.41 117 LYS A C 1
ATOM 863 O O . LYS A 1 117 ? 16.904 4.290 -0.400 1.00 44.41 117 LYS A O 1
ATOM 868 N N . LEU A 1 118 ? 18.066 2.527 -1.191 1.00 50.12 118 LEU A N 1
ATOM 869 C CA . LEU A 1 118 ? 17.044 1.998 -2.102 1.00 50.12 118 LEU A CA 1
ATOM 870 C C . LEU A 1 118 ? 15.939 1.166 -1.434 1.00 50.12 118 LEU A C 1
ATOM 872 O O . LEU A 1 118 ? 14.823 1.193 -1.930 1.00 50.12 118 LEU A O 1
ATOM 876 N N . ASP A 1 119 ? 16.187 0.466 -0.325 1.00 60.38 119 ASP A N 1
ATOM 877 C CA . ASP A 1 119 ? 15.260 -0.599 0.116 1.00 60.38 119 ASP A CA 1
ATOM 878 C C . ASP A 1 119 ? 13.843 -0.085 0.434 1.00 60.38 119 ASP A C 1
ATOM 880 O O . ASP A 1 119 ? 12.846 -0.707 0.077 1.00 60.38 119 ASP A O 1
ATOM 884 N N . ARG A 1 120 ? 13.738 1.097 1.054 1.00 62.50 120 ARG A N 1
ATOM 885 C CA . ARG A 1 120 ? 12.450 1.664 1.500 1.00 62.50 120 ARG A CA 1
ATOM 886 C C . ARG A 1 120 ? 11.705 2.414 0.404 1.00 62.50 120 ARG A C 1
ATOM 888 O O . ARG A 1 120 ? 10.483 2.388 0.367 1.00 62.50 120 ARG A O 1
ATOM 895 N N . ALA A 1 121 ? 12.448 3.137 -0.438 1.00 64.12 121 ALA A N 1
ATOM 896 C CA . ALA A 1 121 ? 11.872 3.841 -1.582 1.00 64.12 121 ALA A CA 1
ATOM 897 C C . ALA A 1 121 ? 11.292 2.831 -2.565 1.00 64.12 121 ALA A C 1
ATOM 899 O O . ALA A 1 121 ? 10.125 2.919 -2.905 1.00 64.12 121 ALA A O 1
ATOM 900 N N . VAL A 1 122 ? 12.068 1.792 -2.880 1.00 66.06 122 VAL A N 1
ATOM 901 C CA . VAL A 1 122 ? 11.673 0.760 -3.836 1.00 66.06 122 VAL A CA 1
ATOM 902 C C . VAL A 1 122 ? 10.429 0.007 -3.383 1.00 66.06 122 VAL A C 1
ATOM 904 O O . VAL A 1 122 ? 9.565 -0.230 -4.214 1.00 66.06 122 VAL A O 1
ATOM 907 N N . LEU A 1 123 ? 10.305 -0.347 -2.097 1.00 68.88 123 LEU A N 1
ATOM 908 C CA . LEU A 1 123 ? 9.098 -1.018 -1.605 1.00 68.88 123 LEU A CA 1
ATOM 909 C C . LEU A 1 123 ? 7.855 -0.125 -1.730 1.00 68.88 123 LEU A C 1
ATOM 911 O O . LEU A 1 123 ? 6.803 -0.600 -2.146 1.00 68.88 123 LEU A O 1
ATOM 915 N N . PHE A 1 124 ? 7.976 1.159 -1.385 1.00 71.12 124 PHE A N 1
ATOM 916 C CA . PHE A 1 124 ? 6.874 2.107 -1.523 1.00 71.12 124 PHE A CA 1
ATOM 917 C C . PHE A 1 124 ? 6.498 2.317 -2.991 1.00 71.12 124 PHE A C 1
ATOM 919 O O . PHE A 1 124 ? 5.334 2.154 -3.332 1.00 71.12 124 PHE A O 1
ATOM 926 N N . ASP A 1 125 ? 7.472 2.617 -3.853 1.00 71.06 125 ASP A N 1
ATOM 927 C CA . ASP A 1 125 ? 7.248 2.855 -5.282 1.00 71.06 125 ASP A CA 1
ATOM 928 C C . ASP A 1 125 ? 6.653 1.601 -5.949 1.00 71.06 125 ASP A C 1
ATOM 930 O O . ASP A 1 125 ? 5.781 1.704 -6.809 1.00 71.06 125 ASP A O 1
ATOM 934 N N . PHE A 1 126 ? 7.069 0.408 -5.502 1.00 73.06 126 PHE A N 1
ATOM 935 C CA . PHE A 1 126 ? 6.508 -0.873 -5.926 1.00 73.06 126 PHE A CA 1
ATOM 936 C C . PHE A 1 126 ? 5.038 -1.035 -5.532 1.00 73.06 126 PHE A C 1
ATOM 938 O O . PHE A 1 126 ? 4.205 -1.291 -6.397 1.00 73.06 126 PHE A O 1
ATOM 945 N N . LEU A 1 127 ? 4.704 -0.866 -4.249 1.00 74.69 127 LEU A N 1
ATOM 946 C CA . LEU A 1 127 ? 3.321 -0.989 -3.782 1.00 74.69 127 LEU A CA 1
ATOM 947 C C . LEU A 1 127 ? 2.424 0.099 -4.384 1.00 74.69 127 LEU A C 1
ATOM 949 O O . LEU A 1 127 ? 1.297 -0.183 -4.773 1.00 74.69 127 LEU A O 1
ATOM 953 N N . ALA A 1 128 ? 2.925 1.329 -4.492 1.00 74.38 128 ALA A N 1
ATOM 954 C CA . ALA A 1 128 ? 2.191 2.444 -5.067 1.00 74.38 128 ALA A CA 1
ATOM 955 C C . ALA A 1 128 ? 1.889 2.223 -6.556 1.00 74.38 128 ALA A C 1
ATOM 957 O O . ALA A 1 128 ? 0.740 2.388 -6.956 1.00 74.38 128 ALA A O 1
ATOM 958 N N . GLY A 1 129 ? 2.880 1.798 -7.350 1.00 73.44 129 GLY A N 1
ATOM 959 C CA . GLY A 1 129 ? 2.677 1.460 -8.763 1.00 73.44 129 GLY A CA 1
ATOM 960 C C . GLY A 1 129 ? 1.718 0.284 -8.953 1.00 73.44 129 GLY A C 1
ATOM 961 O O . GLY A 1 129 ? 0.865 0.315 -9.835 1.00 73.44 129 GLY A O 1
ATOM 962 N N . LEU A 1 130 ? 1.791 -0.720 -8.075 1.00 75.06 130 LEU A N 1
ATOM 963 C CA . LEU A 1 130 ? 0.846 -1.835 -8.055 1.00 75.06 130 LEU A CA 1
ATOM 964 C C . LEU A 1 130 ? -0.599 -1.359 -7.840 1.00 75.06 130 LEU A C 1
ATOM 966 O O . LEU A 1 130 ? -1.486 -1.705 -8.625 1.00 75.06 130 LEU A O 1
ATOM 970 N N . TYR A 1 131 ? -0.852 -0.554 -6.808 1.00 78.44 131 TYR A N 1
ATOM 971 C CA . TYR A 1 131 ? -2.200 -0.037 -6.555 1.00 78.44 131 TYR A CA 1
ATOM 972 C C . TYR A 1 131 ? -2.690 0.875 -7.664 1.00 78.44 131 TYR A C 1
ATOM 974 O O . TYR A 1 131 ? -3.836 0.745 -8.073 1.00 78.44 131 TYR A O 1
ATOM 982 N N . ASP A 1 132 ? -1.834 1.755 -8.175 1.00 79.50 132 ASP A N 1
ATOM 983 C CA . ASP A 1 132 ? -2.195 2.641 -9.277 1.00 79.50 132 ASP A CA 1
ATOM 984 C C . ASP A 1 132 ? -2.652 1.841 -10.502 1.00 79.50 132 ASP A C 1
ATOM 986 O O . ASP A 1 132 ? -3.712 2.100 -11.071 1.00 79.50 132 ASP A O 1
ATOM 990 N N . LYS A 1 133 ? -1.924 0.770 -10.829 1.00 72.69 133 LYS A N 1
ATOM 991 C CA . LYS A 1 133 ? -2.230 -0.048 -11.998 1.00 72.69 133 LYS A CA 1
ATOM 992 C C . LYS A 1 133 ? -3.472 -0.922 -11.847 1.00 72.69 133 LYS A C 1
ATOM 994 O O . LYS A 1 133 ? -4.153 -1.182 -12.833 1.00 72.69 133 LYS A O 1
ATOM 999 N N . THR A 1 134 ? -3.753 -1.392 -10.635 1.00 72.25 134 THR A N 1
ATOM 1000 C CA . THR A 1 134 ? -4.875 -2.309 -10.370 1.00 72.25 134 THR A CA 1
ATOM 1001 C C . THR A 1 134 ? -6.158 -1.588 -9.976 1.00 72.25 134 THR A C 1
ATOM 1003 O O . THR A 1 134 ? -7.240 -2.006 -10.375 1.00 72.25 134 THR A O 1
ATOM 1006 N N . LEU A 1 135 ? -6.048 -0.518 -9.188 1.00 77.06 135 LEU A N 1
ATOM 1007 C CA . LEU A 1 135 ? -7.168 0.158 -8.532 1.00 77.06 135 LEU A CA 1
ATOM 1008 C C . LEU A 1 135 ? -7.155 1.682 -8.718 1.00 77.06 135 LEU A C 1
ATOM 1010 O O . LEU A 1 135 ? -8.146 2.318 -8.368 1.00 77.06 135 LEU A O 1
ATOM 1014 N N . GLY A 1 136 ? -6.091 2.279 -9.268 1.00 69.19 136 GLY A N 1
ATOM 1015 C CA . GLY A 1 136 ? -5.877 3.734 -9.293 1.00 69.19 136 GLY A CA 1
ATOM 1016 C C . GLY A 1 136 ? -6.957 4.542 -10.015 1.00 69.19 136 GLY A C 1
ATOM 1017 O O . GLY A 1 136 ? -7.167 5.707 -9.686 1.00 69.19 136 GLY A O 1
ATOM 1018 N N . GLN A 1 137 ? -7.701 3.920 -10.937 1.00 70.19 137 GLN A N 1
ATOM 1019 C CA . GLN A 1 137 ? -8.838 4.557 -11.617 1.00 70.19 137 GLN A CA 1
ATOM 1020 C C . GLN A 1 137 ? -10.073 4.738 -10.718 1.00 70.19 137 GLN A C 1
ATOM 1022 O O . GLN A 1 137 ? -10.930 5.562 -11.024 1.00 70.19 137 GLN A O 1
ATOM 1027 N N . VAL A 1 138 ? -10.177 3.978 -9.622 1.00 78.56 138 VAL A N 1
ATOM 1028 C CA . VAL A 1 138 ? -11.353 3.957 -8.733 1.00 78.56 138 VAL A CA 1
ATOM 1029 C C . VAL A 1 138 ? -10.990 4.387 -7.313 1.00 78.56 138 VAL A C 1
ATOM 1031 O O . VAL A 1 138 ? -11.758 5.082 -6.650 1.00 78.56 138 VAL A O 1
ATOM 1034 N N . ILE A 1 139 ? -9.817 3.977 -6.828 1.00 80.50 139 ILE A N 1
ATOM 1035 C CA . ILE A 1 139 ? -9.395 4.137 -5.441 1.00 80.50 139 ILE A CA 1
ATOM 1036 C C . ILE A 1 139 ? -8.032 4.837 -5.400 1.00 80.50 139 ILE A C 1
ATOM 1038 O O . ILE A 1 139 ? -7.067 4.330 -5.972 1.00 80.50 139 ILE A O 1
ATOM 1042 N N . PRO A 1 140 ? -7.894 5.951 -4.656 1.00 85.94 140 PRO A N 1
ATOM 1043 C CA . PRO A 1 140 ? -6.605 6.605 -4.488 1.00 85.94 140 PRO A CA 1
ATOM 1044 C C . PRO A 1 140 ? -5.558 5.660 -3.883 1.00 85.94 140 PRO A C 1
ATOM 1046 O O . PRO A 1 140 ? -5.775 5.074 -2.821 1.00 85.94 140 PRO A O 1
ATOM 1049 N N . THR A 1 141 ? -4.368 5.602 -4.480 1.00 84.38 141 THR A N 1
ATOM 1050 C CA . THR A 1 141 ? -3.240 4.765 -4.026 1.00 84.38 141 THR A CA 1
ATOM 1051 C C . THR A 1 141 ? -2.912 4.933 -2.537 1.00 84.38 141 THR A C 1
ATOM 1053 O O . THR A 1 141 ? -2.615 3.964 -1.841 1.00 84.38 141 THR A O 1
ATOM 1056 N N . ARG A 1 142 ? -3.018 6.160 -2.004 1.00 87.19 142 ARG A N 1
ATOM 1057 C CA . ARG A 1 142 ? -2.805 6.438 -0.571 1.00 87.19 142 ARG A CA 1
ATOM 1058 C C . ARG A 1 142 ? -3.863 5.792 0.323 1.00 87.19 142 ARG A C 1
ATOM 1060 O O . ARG A 1 142 ? -3.516 5.327 1.404 1.00 87.19 142 ARG A O 1
ATOM 1067 N N . PHE A 1 143 ? -5.119 5.747 -0.119 1.00 90.38 143 PHE A N 1
ATOM 1068 C CA . PHE A 1 143 ? -6.183 5.064 0.613 1.00 90.38 143 PHE A CA 1
ATOM 1069 C C . PHE A 1 143 ? -5.957 3.549 0.605 1.00 90.38 143 PHE A C 1
ATOM 1071 O O . PHE A 1 143 ? -6.049 2.920 1.654 1.00 90.38 143 PHE A O 1
ATOM 1078 N N . ALA A 1 144 ? -5.559 2.975 -0.534 1.00 88.94 144 ALA A N 1
ATOM 1079 C CA . ALA A 1 144 ? -5.233 1.551 -0.628 1.00 88.94 144 ALA A CA 1
ATOM 1080 C C . ALA A 1 144 ? -4.045 1.158 0.280 1.00 88.94 144 ALA A C 1
ATOM 1082 O O . ALA A 1 144 ? -4.115 0.183 1.031 1.00 88.94 144 ALA A O 1
ATOM 1083 N N . LEU A 1 145 ? -2.977 1.964 0.297 1.00 89.31 145 LEU A N 1
ATOM 1084 C CA . LEU A 1 145 ? -1.855 1.785 1.227 1.00 89.31 145 LEU A CA 1
ATOM 1085 C C . LEU A 1 145 ? -2.295 1.913 2.691 1.00 89.31 145 LEU A C 1
ATOM 1087 O O . LEU A 1 145 ? -1.929 1.084 3.519 1.00 89.31 145 LEU A O 1
ATOM 1091 N N . PHE A 1 146 ? -3.126 2.905 3.013 1.00 92.31 146 PHE A N 1
ATOM 1092 C CA . PHE A 1 146 ? -3.672 3.064 4.359 1.00 92.31 146 PHE A CA 1
ATOM 1093 C C . PHE A 1 146 ? -4.507 1.847 4.787 1.00 92.31 146 PHE A C 1
ATOM 1095 O O . PHE A 1 146 ? -4.348 1.349 5.902 1.00 92.31 146 PHE A O 1
ATOM 1102 N N . GLY A 1 147 ? -5.347 1.329 3.886 1.00 92.50 147 GLY A N 1
ATOM 1103 C CA . GLY A 1 147 ? -6.155 0.131 4.103 1.00 92.50 147 GLY A CA 1
ATOM 1104 C C . GLY A 1 147 ? -5.311 -1.121 4.339 1.00 92.50 147 GLY A C 1
ATOM 1105 O O . GLY A 1 147 ? -5.614 -1.901 5.238 1.00 92.50 147 GLY A O 1
ATOM 1106 N N . THR A 1 148 ? -4.204 -1.290 3.611 1.00 91.25 148 THR A N 1
ATOM 1107 C CA . THR A 1 148 ? -3.313 -2.446 3.814 1.00 91.25 148 THR A CA 1
ATOM 1108 C C . THR A 1 148 ? -2.537 -2.385 5.120 1.00 91.25 148 THR A C 1
ATOM 1110 O O . THR A 1 148 ? -2.404 -3.407 5.792 1.00 91.25 148 THR A O 1
ATOM 1113 N N . VAL A 1 149 ? -2.119 -1.192 5.549 1.00 93.81 149 VAL A N 1
ATOM 1114 C CA . VAL A 1 149 ? -1.605 -0.991 6.910 1.00 93.81 149 VAL A CA 1
ATOM 1115 C C . VAL A 1 149 ? -2.679 -1.335 7.944 1.00 93.81 149 VAL A C 1
ATOM 1117 O O . VAL A 1 149 ? -2.392 -2.069 8.883 1.00 93.81 149 VAL A O 1
ATOM 1120 N N . GLY A 1 150 ? -3.920 -0.881 7.743 1.00 93.81 150 GLY A N 1
ATOM 1121 C CA . GLY A 1 150 ? -5.048 -1.208 8.618 1.00 93.81 150 GLY A CA 1
ATOM 1122 C C . GLY A 1 150 ? -5.294 -2.714 8.751 1.00 93.81 150 GLY A C 1
ATOM 1123 O O . GLY A 1 150 ? -5.420 -3.211 9.868 1.00 93.81 150 GLY A O 1
ATOM 1124 N N . ALA A 1 151 ? -5.287 -3.449 7.635 1.00 93.75 151 ALA A N 1
ATOM 1125 C CA . ALA A 1 151 ? -5.448 -4.903 7.619 1.00 93.75 151 ALA A CA 1
ATOM 1126 C C . ALA A 1 151 ? -4.312 -5.626 8.365 1.00 93.75 151 ALA A C 1
ATOM 1128 O O . ALA A 1 151 ? -4.573 -6.523 9.165 1.00 93.75 151 ALA A O 1
ATOM 1129 N N . LEU A 1 152 ? -3.056 -5.200 8.175 1.00 94.12 152 LEU A N 1
ATOM 1130 C CA . LEU A 1 152 ? -1.927 -5.710 8.963 1.00 94.12 152 LEU A CA 1
ATOM 1131 C C . LEU A 1 152 ? -2.091 -5.397 10.456 1.00 94.12 152 LEU A C 1
ATOM 1133 O O . LEU A 1 152 ? -1.789 -6.240 11.298 1.00 94.12 152 LEU A O 1
ATOM 1137 N N . GLY A 1 153 ? -2.621 -4.220 10.790 1.00 95.25 153 GLY A N 1
ATOM 1138 C CA . GLY A 1 153 ? -2.946 -3.838 12.161 1.00 95.25 153 GLY A CA 1
ATOM 1139 C C . GLY A 1 153 ? -3.944 -4.776 12.837 1.00 95.25 153 GLY A C 1
ATOM 1140 O O . GLY A 1 153 ? -3.784 -5.059 14.019 1.00 95.25 153 GLY A O 1
ATOM 1141 N N . VAL A 1 154 ? -4.926 -5.314 12.103 1.00 94.94 154 VAL A N 1
ATOM 1142 C CA . VAL A 1 154 ? -5.867 -6.322 12.631 1.00 94.94 154 VAL A CA 1
ATOM 1143 C C . VAL A 1 154 ? -5.139 -7.622 12.984 1.00 94.94 154 VAL A C 1
ATOM 1145 O O . VAL A 1 154 ? -5.381 -8.192 14.045 1.00 94.94 154 VAL A O 1
ATOM 1148 N N . VAL A 1 155 ? -4.196 -8.065 12.149 1.00 97.06 155 VAL A N 1
ATOM 1149 C CA . VAL A 1 155 ? -3.373 -9.252 12.444 1.00 97.06 155 VAL A CA 1
ATOM 1150 C C . VAL A 1 155 ? -2.524 -9.025 13.698 1.00 97.06 155 VAL A C 1
ATOM 1152 O O . VAL A 1 155 ? -2.496 -9.875 14.587 1.00 97.06 155 VAL A O 1
ATOM 1155 N N . VAL A 1 156 ? -1.879 -7.858 13.805 1.00 97.12 156 VAL A N 1
ATOM 1156 C CA . VAL A 1 156 ? -1.107 -7.472 14.999 1.00 97.12 156 VAL A CA 1
ATOM 1157 C C . VAL A 1 156 ? -2.002 -7.415 16.236 1.00 97.12 156 VAL A C 1
ATOM 1159 O O . VAL A 1 156 ? -1.606 -7.906 17.289 1.00 97.12 156 VAL A O 1
ATOM 1162 N N . HIS A 1 157 ? -3.213 -6.867 16.113 1.00 96.94 157 HIS A N 1
ATOM 1163 C CA . HIS A 1 157 ? -4.184 -6.805 17.201 1.00 96.94 157 HIS A CA 1
ATOM 1164 C C . HIS A 1 157 ? -4.489 -8.198 17.759 1.00 96.94 157 HIS A C 1
ATOM 1166 O O . HIS A 1 157 ? -4.315 -8.415 18.956 1.00 96.94 157 HIS A O 1
ATOM 1172 N N . PHE A 1 158 ? -4.878 -9.150 16.905 1.00 97.06 158 PHE A N 1
ATOM 1173 C CA . PHE A 1 158 ? -5.189 -10.507 17.354 1.00 97.06 158 PHE A CA 1
ATOM 1174 C C . PHE A 1 158 ? -3.968 -11.222 17.935 1.00 97.06 158 PHE A C 1
ATOM 1176 O O . PHE A 1 158 ? -4.089 -11.854 18.978 1.00 97.06 158 PHE A O 1
ATOM 1183 N N . ALA A 1 159 ? -2.783 -11.070 17.335 1.00 96.81 159 ALA A N 1
ATOM 1184 C CA . ALA A 1 159 ? -1.559 -11.669 17.867 1.00 96.81 159 ALA A CA 1
ATOM 1185 C C . ALA A 1 159 ? -1.231 -11.161 19.284 1.00 96.81 159 ALA A C 1
ATOM 1187 O O . ALA A 1 159 ? -0.915 -11.950 20.176 1.00 96.81 159 ALA A O 1
ATOM 1188 N N . VAL A 1 160 ? -1.340 -9.848 19.507 1.00 96.88 160 VAL A N 1
ATOM 1189 C CA . VAL A 1 160 ? -1.085 -9.229 20.816 1.00 96.88 160 VAL A CA 1
ATOM 1190 C C . VAL A 1 160 ? -2.169 -9.604 21.819 1.00 96.88 160 VAL A C 1
ATOM 1192 O O . VAL A 1 160 ? -1.843 -9.947 22.950 1.00 96.88 160 VAL A O 1
ATOM 1195 N N . LEU A 1 161 ? -3.442 -9.584 21.417 1.00 96.38 161 LEU A N 1
ATOM 1196 C CA . LEU A 1 161 ? -4.553 -9.989 22.274 1.00 96.38 161 LEU A CA 1
ATOM 1197 C C . LEU A 1 161 ? -4.382 -11.436 22.744 1.00 96.38 161 LEU A C 1
ATOM 1199 O O . LEU A 1 161 ? -4.454 -11.696 23.942 1.00 96.38 161 LEU A O 1
ATOM 1203 N N . SER A 1 162 ? -4.093 -12.362 21.826 1.00 94.62 162 SER A N 1
ATOM 1204 C CA . SER A 1 162 ? -3.844 -13.766 22.157 1.00 94.62 162 SER A CA 1
ATOM 1205 C C . SER A 1 162 ? -2.667 -13.926 23.119 1.00 94.62 162 SER A C 1
ATOM 1207 O O . SER A 1 162 ? -2.780 -14.667 24.091 1.00 94.62 162 SER A O 1
ATOM 1209 N N . ALA A 1 163 ? -1.564 -13.205 22.900 1.00 95.00 163 ALA A N 1
ATOM 1210 C CA . ALA A 1 163 ? -0.411 -13.244 23.798 1.00 95.00 163 ALA A CA 1
ATOM 1211 C C . ALA A 1 163 ? -0.736 -12.687 25.197 1.00 95.00 163 ALA A C 1
ATOM 1213 O O . ALA A 1 163 ? -0.350 -13.281 26.201 1.00 95.00 163 ALA A O 1
ATOM 1214 N N . LEU A 1 164 ? -1.469 -11.573 25.280 1.00 94.69 164 LEU A N 1
ATOM 1215 C CA . LEU A 1 164 ? -1.856 -10.970 26.557 1.00 94.69 164 LEU A CA 1
ATOM 1216 C C . LEU A 1 164 ? -2.837 -11.854 27.329 1.00 94.69 164 LEU A C 1
ATOM 1218 O O . LEU A 1 164 ? -2.660 -12.030 28.529 1.00 94.69 164 LEU A O 1
ATOM 1222 N N . LEU A 1 165 ? -3.823 -12.456 26.658 1.00 93.75 165 LEU A N 1
ATOM 1223 C CA . LEU A 1 165 ? -4.746 -13.406 27.288 1.00 93.75 165 LEU A CA 1
ATOM 1224 C C . LEU A 1 165 ? -4.024 -14.664 27.775 1.00 93.75 165 LEU A C 1
ATOM 1226 O O . LEU A 1 165 ? -4.315 -15.149 28.864 1.00 93.75 165 LEU A O 1
ATOM 1230 N N . PHE A 1 166 ? -3.041 -15.150 27.014 1.00 92.31 166 PHE A N 1
ATOM 1231 C CA . PHE A 1 166 ? -2.223 -16.288 27.425 1.00 92.31 166 PHE A CA 1
ATOM 1232 C C . PHE A 1 166 ? -1.432 -16.009 28.714 1.00 92.31 166 PHE A C 1
ATOM 1234 O O . PHE A 1 166 ? -1.282 -16.899 29.544 1.00 92.31 166 PHE A O 1
ATOM 1241 N N . VAL A 1 167 ? -0.944 -14.777 28.902 1.00 89.25 167 VAL A N 1
ATOM 1242 C CA . VAL A 1 167 ? -0.151 -14.393 30.084 1.00 89.25 167 VAL A CA 1
ATOM 1243 C C . VAL A 1 167 ? -1.024 -13.970 31.270 1.00 89.25 167 VAL A C 1
ATOM 1245 O O . VAL A 1 167 ? -0.695 -14.278 32.412 1.00 89.25 167 VAL A O 1
ATOM 1248 N N . MET A 1 168 ? -2.110 -13.234 31.024 1.00 82.25 168 MET A N 1
ATOM 1249 C CA . MET A 1 168 ? -2.907 -12.575 32.068 1.00 82.25 168 MET A CA 1
ATOM 1250 C C . MET A 1 168 ? -4.150 -13.366 32.499 1.00 82.25 168 MET A C 1
ATOM 1252 O O . MET A 1 168 ? -4.779 -12.993 33.488 1.00 82.25 168 MET A O 1
ATOM 1256 N N . GLY A 1 169 ? -4.540 -14.417 31.773 1.00 79.38 169 GLY A N 1
ATOM 1257 C CA . GLY A 1 169 ? -5.761 -15.174 32.058 1.00 79.38 169 GLY A CA 1
ATOM 1258 C C . GLY A 1 169 ? -7.023 -14.324 31.865 1.00 79.38 169 GLY A C 1
ATOM 1259 O O . GLY A 1 169 ? -7.329 -13.899 30.753 1.00 79.38 169 GLY A O 1
ATOM 1260 N N . GLU A 1 170 ? -7.757 -14.043 32.947 1.00 75.56 170 GLU A N 1
ATOM 1261 C CA . GLU A 1 170 ? -9.112 -13.451 32.908 1.00 75.56 170 GLU A CA 1
ATOM 1262 C C . GLU A 1 170 ? -9.165 -11.925 32.662 1.00 75.56 170 GLU A C 1
ATOM 1264 O O . GLU A 1 170 ? -10.223 -11.297 32.705 1.00 75.56 170 GLU A O 1
ATOM 1269 N N . GLY A 1 171 ? -8.036 -11.289 32.352 1.00 87.56 171 GLY A N 1
ATOM 1270 C CA . GLY A 1 171 ? -7.936 -9.842 32.132 1.00 87.56 171 GLY A CA 1
ATOM 1271 C C . GLY A 1 171 ? -8.399 -9.344 30.755 1.00 87.56 171 GLY A C 1
ATOM 1272 O O . GLY A 1 171 ? -7.703 -8.509 30.176 1.00 87.56 171 GLY A O 1
ATOM 1273 N N . PHE A 1 172 ? -9.529 -9.813 30.205 1.00 91.25 172 PHE A N 1
ATOM 1274 C CA . PHE A 1 172 ? -9.912 -9.532 28.805 1.00 91.25 172 PHE A CA 1
ATOM 1275 C C . PHE A 1 172 ? -9.972 -8.039 28.469 1.00 91.25 172 PHE A C 1
ATOM 1277 O O . PHE A 1 172 ? -9.399 -7.615 27.471 1.00 91.25 172 PHE A O 1
ATOM 1284 N N . ALA A 1 173 ? -10.606 -7.215 29.309 1.00 92.88 173 ALA A N 1
ATOM 1285 C CA . ALA A 1 173 ? -10.725 -5.780 29.044 1.00 92.88 173 ALA A CA 1
ATOM 1286 C C . ALA A 1 173 ? -9.354 -5.073 28.987 1.00 92.88 173 ALA A C 1
ATOM 1288 O O . ALA A 1 173 ? -9.118 -4.223 28.122 1.00 92.88 173 ALA A O 1
ATOM 1289 N N . LEU A 1 174 ? -8.426 -5.453 29.874 1.00 93.06 174 LEU A N 1
ATOM 1290 C CA . LEU A 1 174 ? -7.059 -4.923 29.885 1.00 93.06 174 LEU A CA 1
ATOM 1291 C C . LEU A 1 174 ? -6.262 -5.425 28.675 1.00 93.06 174 LEU A C 1
ATOM 1293 O O . LEU A 1 174 ? -5.609 -4.624 28.006 1.00 93.06 174 LEU A O 1
ATOM 1297 N N . ALA A 1 175 ? -6.366 -6.718 28.353 1.00 94.69 175 ALA A N 1
ATOM 1298 C CA . ALA A 1 175 ? -5.719 -7.322 27.191 1.00 94.69 175 ALA A CA 1
ATOM 1299 C C . ALA A 1 175 ? -6.209 -6.689 25.877 1.00 94.69 175 ALA A C 1
ATOM 1301 O O . ALA A 1 175 ? -5.400 -6.309 25.031 1.00 94.69 175 ALA A O 1
ATOM 1302 N N . GLN A 1 176 ? -7.521 -6.484 25.744 1.00 95.06 176 GLN A N 1
ATOM 1303 C CA . GLN A 1 176 ? -8.153 -5.806 24.614 1.00 95.06 176 GLN A CA 1
ATOM 1304 C C . GLN A 1 176 ? -7.645 -4.372 24.471 1.00 95.06 176 GLN A C 1
ATOM 1306 O O . GLN A 1 176 ? -7.243 -3.961 23.383 1.00 95.06 176 GLN A O 1
ATOM 1311 N N . THR A 1 177 ? -7.609 -3.616 25.570 1.00 94.38 177 THR A N 1
ATOM 1312 C CA . THR A 1 177 ? -7.113 -2.232 25.570 1.00 94.38 177 THR A CA 1
ATOM 1313 C C . THR A 1 177 ? -5.642 -2.172 25.153 1.00 94.38 177 THR A C 1
ATOM 1315 O O . THR A 1 177 ? -5.273 -1.374 24.289 1.00 94.38 177 THR A O 1
ATOM 1318 N N . GLY A 1 178 ? -4.808 -3.060 25.703 1.00 95.31 178 GLY A N 1
ATOM 1319 C CA . GLY A 1 178 ? -3.400 -3.181 25.329 1.00 95.31 178 GLY A CA 1
ATOM 1320 C C . GLY A 1 178 ? -3.218 -3.517 23.848 1.00 95.31 178 GLY A C 1
ATOM 1321 O O . GLY A 1 178 ? -2.472 -2.835 23.144 1.00 95.31 178 GLY A O 1
ATOM 1322 N N . ALA A 1 179 ? -3.955 -4.505 23.341 1.00 96.38 179 ALA A N 1
ATOM 1323 C CA . ALA A 1 179 ? -3.909 -4.907 21.939 1.00 96.38 179 ALA A CA 1
ATOM 1324 C C . ALA A 1 179 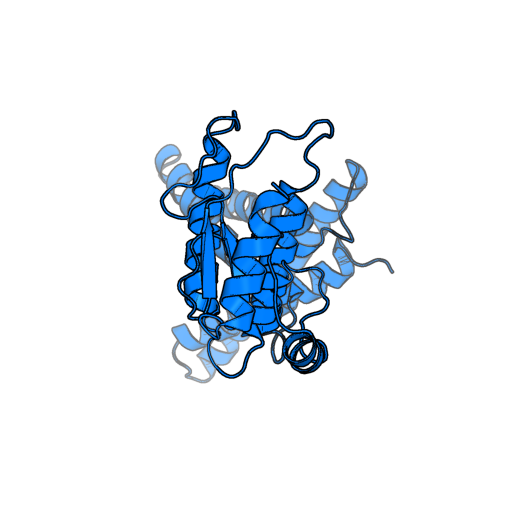? -4.358 -3.790 20.986 1.00 96.38 179 ALA A C 1
ATOM 1326 O O . ALA A 1 179 ? -3.749 -3.601 19.931 1.00 96.38 179 ALA A O 1
ATOM 1327 N N . VAL A 1 180 ? -5.391 -3.017 21.342 1.00 95.56 180 VAL A N 1
ATOM 1328 C CA . VAL A 1 180 ? -5.825 -1.841 20.567 1.00 95.56 180 VAL A CA 1
ATOM 1329 C C . VAL A 1 180 ? -4.715 -0.790 20.512 1.00 95.56 180 VAL A C 1
ATOM 1331 O O . VAL A 1 180 ? -4.362 -0.339 19.422 1.00 95.56 180 VAL A O 1
ATOM 1334 N N . LEU A 1 181 ? -4.106 -0.435 21.648 1.00 95.88 181 LEU A N 1
ATOM 1335 C CA . LEU A 1 181 ? -3.037 0.570 21.694 1.00 95.88 181 LEU A CA 1
ATOM 1336 C C . LEU A 1 181 ? -1.793 0.143 20.903 1.00 95.88 181 LEU A C 1
ATOM 1338 O O . LEU A 1 181 ? -1.198 0.963 20.193 1.00 95.88 181 LEU A O 1
ATOM 1342 N N . VAL A 1 182 ? -1.414 -1.136 20.980 1.00 97.25 182 VAL A N 1
ATOM 1343 C CA . VAL A 1 182 ? -0.294 -1.683 20.202 1.00 97.25 182 VAL A CA 1
ATOM 1344 C C . VAL A 1 182 ? -0.614 -1.678 18.709 1.00 97.25 182 VAL A C 1
ATOM 1346 O O . VAL A 1 182 ? 0.215 -1.222 17.924 1.00 97.25 182 VAL A O 1
ATOM 1349 N N . ALA A 1 183 ? -1.814 -2.096 18.299 1.00 96.81 183 ALA A N 1
ATOM 1350 C CA . ALA A 1 183 ? -2.223 -2.084 16.895 1.00 96.81 183 ALA A CA 1
ATOM 1351 C C . ALA A 1 183 ? -2.312 -0.659 16.319 1.00 96.81 183 ALA A C 1
ATOM 1353 O O . ALA A 1 183 ? -1.830 -0.398 15.216 1.00 96.81 183 ALA A O 1
ATOM 1354 N N . MET A 1 184 ? -2.862 0.296 17.075 1.00 96.00 184 MET A N 1
ATOM 1355 C CA . MET A 1 184 ? -2.910 1.709 16.677 1.00 96.00 184 MET A CA 1
ATOM 1356 C C . MET A 1 184 ? -1.508 2.304 16.546 1.00 96.00 184 MET A C 1
ATOM 1358 O O . MET A 1 184 ? -1.234 3.051 15.605 1.00 96.00 184 MET A O 1
ATOM 1362 N N . SER A 1 185 ? -0.597 1.923 17.440 1.00 96.81 185 SER A N 1
ATOM 1363 C CA . SER A 1 185 ? 0.812 2.292 17.340 1.00 96.81 185 SER A CA 1
ATOM 1364 C C . SER A 1 185 ? 1.452 1.662 16.103 1.00 96.81 185 SER A C 1
ATOM 1366 O O . SER A 1 185 ? 1.959 2.364 15.236 1.00 96.81 185 SER A O 1
ATOM 1368 N N . PHE A 1 186 ? 1.339 0.355 15.908 1.00 97.19 186 PHE A N 1
ATOM 1369 C CA . PHE A 1 186 ? 1.825 -0.293 14.691 1.00 97.19 186 PHE A CA 1
ATOM 1370 C C . PHE A 1 186 ? 1.340 0.424 13.413 1.00 97.19 186 PHE A C 1
ATOM 1372 O O . PHE A 1 186 ? 2.153 0.800 12.563 1.00 97.19 186 PHE A O 1
ATOM 1379 N N . ASN A 1 187 ? 0.044 0.742 13.341 1.00 96.62 187 ASN A N 1
ATOM 1380 C CA . ASN A 1 187 ? -0.551 1.462 12.218 1.00 96.62 187 ASN A CA 1
ATOM 1381 C C . ASN A 1 187 ? 0.010 2.876 12.041 1.00 96.62 187 ASN A C 1
ATOM 1383 O O . ASN A 1 187 ? 0.301 3.271 10.911 1.00 96.62 187 ASN A O 1
ATOM 1387 N N . PHE A 1 188 ? 0.179 3.654 13.114 1.00 96.88 188 PHE A N 1
ATOM 1388 C CA . PHE A 1 188 ? 0.731 5.008 13.026 1.00 96.88 188 PHE A CA 1
ATOM 1389 C C . PHE A 1 188 ? 2.166 4.998 12.497 1.00 96.88 188 PHE A C 1
ATOM 1391 O O . PHE A 1 188 ? 2.496 5.737 11.566 1.00 96.88 188 PHE A O 1
ATOM 1398 N N . TRP A 1 189 ? 3.028 4.154 13.069 1.00 95.75 189 TRP A N 1
ATOM 1399 C CA . TRP A 1 189 ? 4.435 4.106 12.677 1.00 95.75 189 TRP A CA 1
ATOM 1400 C C . TRP A 1 189 ? 4.590 3.587 11.248 1.00 95.75 189 TRP A C 1
ATOM 1402 O O . TRP A 1 189 ? 5.364 4.170 10.481 1.00 95.75 189 TRP A O 1
ATOM 1412 N N . LEU A 1 190 ? 3.829 2.556 10.866 1.00 93.88 190 LEU A N 1
ATOM 1413 C CA . LEU A 1 190 ? 3.876 2.013 9.514 1.00 93.88 190 LEU A CA 1
ATOM 1414 C C . LEU A 1 190 ? 3.314 3.006 8.488 1.00 93.88 190 LEU A C 1
ATOM 1416 O O . LEU A 1 190 ? 3.953 3.217 7.462 1.00 93.88 190 LEU A O 1
ATOM 1420 N N . ASN A 1 191 ? 2.217 3.713 8.779 1.00 94.44 191 ASN A N 1
ATOM 1421 C CA . ASN A 1 191 ? 1.712 4.781 7.905 1.00 94.44 191 ASN A CA 1
ATOM 1422 C C . ASN A 1 191 ? 2.689 5.962 7.792 1.00 94.44 191 ASN A C 1
ATOM 1424 O O . ASN A 1 191 ? 2.908 6.473 6.696 1.00 94.44 191 ASN A O 1
ATOM 1428 N N . ASN A 1 192 ? 3.323 6.385 8.890 1.00 94.12 192 ASN A N 1
ATOM 1429 C CA . ASN A 1 192 ? 4.323 7.458 8.868 1.00 94.12 192 ASN A CA 1
ATOM 1430 C C . ASN A 1 192 ? 5.581 7.071 8.068 1.00 94.12 192 ASN A C 1
ATOM 1432 O O . ASN A 1 192 ? 6.299 7.932 7.557 1.00 94.12 192 ASN A O 1
ATOM 1436 N N . TRP A 1 193 ? 5.887 5.774 8.006 1.00 88.81 193 TRP A N 1
ATOM 1437 C CA . TRP A 1 193 ? 7.041 5.237 7.293 1.00 88.81 193 TRP A CA 1
ATOM 1438 C C . TRP A 1 193 ? 6.745 4.918 5.820 1.00 88.81 193 TRP A C 1
ATOM 1440 O O . TRP A 1 193 ? 7.597 5.193 4.974 1.00 88.81 193 TRP A O 1
ATOM 1450 N N . LEU A 1 194 ? 5.557 4.378 5.530 1.00 86.81 194 LEU A N 1
ATOM 1451 C CA . LEU A 1 194 ? 5.110 3.919 4.214 1.00 86.81 194 LEU A CA 1
ATOM 1452 C C . LEU A 1 194 ? 4.166 4.939 3.560 1.00 86.81 194 LEU A C 1
ATOM 1454 O O . LEU A 1 194 ? 4.592 5.694 2.693 1.00 86.81 194 LEU A O 1
ATOM 1458 N N . THR A 1 195 ? 2.905 4.995 3.993 1.00 88.44 195 THR A N 1
ATOM 1459 C CA . THR A 1 195 ? 1.807 5.743 3.349 1.00 88.44 195 THR A CA 1
ATOM 1460 C C . THR A 1 195 ? 2.072 7.244 3.204 1.00 88.44 195 THR A C 1
ATOM 1462 O O . THR A 1 195 ? 1.775 7.825 2.163 1.00 88.44 195 THR A O 1
ATOM 1465 N N . TYR A 1 196 ? 2.659 7.872 4.225 1.00 89.31 196 TYR A N 1
ATOM 1466 C CA . TYR A 1 196 ? 2.957 9.310 4.272 1.00 89.31 196 TYR A CA 1
ATOM 1467 C C . TYR A 1 196 ? 4.458 9.589 4.273 1.00 89.31 196 TYR A C 1
ATOM 1469 O O . TYR A 1 196 ? 4.931 10.533 4.909 1.00 89.31 196 TYR A O 1
ATOM 1477 N N . ARG A 1 197 ? 5.234 8.763 3.571 1.00 84.44 197 ARG A N 1
ATOM 1478 C CA . ARG A 1 197 ? 6.691 8.903 3.455 1.00 84.44 197 ARG A CA 1
ATOM 1479 C C . ARG A 1 197 ? 7.129 10.314 3.038 1.00 84.44 197 ARG A C 1
ATOM 1481 O O . ARG A 1 197 ? 8.121 10.822 3.563 1.00 84.44 197 ARG A O 1
ATOM 1488 N N . ASP A 1 198 ? 6.398 10.938 2.117 1.00 82.19 198 ASP A N 1
ATOM 1489 C CA . ASP A 1 198 ? 6.616 12.302 1.616 1.00 82.19 198 ASP A CA 1
ATOM 1490 C C . ASP A 1 198 ? 6.353 13.378 2.684 1.00 82.19 198 ASP A C 1
ATOM 1492 O O . ASP A 1 198 ? 7.047 14.394 2.736 1.00 82.19 198 ASP A O 1
ATOM 1496 N N . LYS A 1 199 ? 5.395 13.132 3.585 1.00 87.94 199 LYS A N 1
ATOM 1497 C CA . LYS A 1 199 ? 4.988 14.040 4.673 1.00 87.94 199 LYS A CA 1
ATOM 1498 C C . LYS A 1 199 ? 5.402 13.537 6.056 1.00 87.94 199 LYS A C 1
ATOM 1500 O O . LYS A 1 199 ? 4.804 13.905 7.065 1.00 87.94 199 LYS A O 1
ATOM 1505 N N . ARG A 1 200 ? 6.443 12.706 6.114 1.00 90.00 200 ARG A N 1
ATOM 1506 C CA . ARG A 1 200 ? 6.839 11.994 7.328 1.00 90.00 200 ARG A CA 1
ATOM 1507 C C . ARG A 1 200 ? 7.110 12.939 8.496 1.00 90.00 200 ARG A C 1
ATOM 1509 O O . ARG A 1 200 ? 7.939 13.851 8.413 1.00 90.00 200 ARG A O 1
ATOM 1516 N N . LEU A 1 201 ? 6.493 12.634 9.632 1.00 91.94 201 LEU A N 1
ATOM 1517 C CA . LEU A 1 201 ? 6.755 13.300 10.899 1.00 91.94 201 LEU A CA 1
ATOM 1518 C C . LEU A 1 201 ? 8.121 12.858 11.434 1.00 91.94 201 LEU A C 1
ATOM 1520 O O . LEU A 1 201 ? 8.409 11.663 11.551 1.00 91.94 201 LEU A O 1
ATOM 1524 N N . LYS A 1 202 ? 8.969 13.843 11.742 1.00 91.00 202 LYS A N 1
ATOM 1525 C CA . LYS A 1 202 ? 10.316 13.671 12.301 1.00 91.00 202 LYS A CA 1
ATOM 1526 C C . LYS A 1 202 ? 10.471 14.535 13.551 1.00 91.00 202 LYS A C 1
ATOM 1528 O O . LYS A 1 202 ? 9.918 15.634 13.612 1.00 91.00 202 LYS A O 1
ATOM 1533 N N . GLY A 1 203 ? 11.270 14.048 14.498 1.00 92.69 203 GLY A N 1
ATOM 1534 C CA . GLY A 1 203 ? 11.497 14.687 15.794 1.00 92.69 203 GLY A CA 1
ATOM 1535 C C . GLY A 1 203 ? 10.419 14.327 16.818 1.00 92.69 203 GLY A C 1
ATOM 1536 O O . GLY A 1 203 ? 9.236 14.246 16.486 1.00 92.69 203 GLY A O 1
ATOM 1537 N N . TRP A 1 204 ? 10.843 14.124 18.066 1.00 91.19 204 TRP A N 1
ATOM 1538 C CA . TRP A 1 204 ? 10.016 13.586 19.150 1.00 91.19 204 TRP A CA 1
ATOM 1539 C C . TRP A 1 204 ? 8.670 14.309 19.311 1.00 91.19 204 TRP A C 1
ATOM 1541 O O . TRP A 1 204 ? 7.620 13.688 19.190 1.00 91.19 204 TRP A O 1
ATOM 1551 N N . GLY A 1 205 ? 8.679 15.637 19.464 1.00 93.69 205 GLY A N 1
ATOM 1552 C CA . GLY A 1 205 ? 7.453 16.404 19.718 1.00 93.69 205 GLY A CA 1
ATOM 1553 C C . GLY A 1 205 ? 6.444 16.431 18.560 1.00 93.69 205 GLY A C 1
ATOM 1554 O O . GLY A 1 205 ? 5.249 16.605 18.789 1.00 93.69 205 GLY A O 1
ATOM 1555 N N . ARG A 1 206 ? 6.880 16.259 17.303 1.00 92.81 206 ARG A N 1
ATOM 1556 C CA . ARG A 1 206 ? 5.948 16.135 16.162 1.00 92.81 206 ARG A CA 1
ATOM 1557 C C . ARG A 1 206 ? 5.395 14.725 16.052 1.00 92.81 206 ARG A C 1
ATOM 1559 O O . ARG A 1 206 ? 4.218 14.568 15.761 1.00 92.81 206 ARG A O 1
ATOM 1566 N N . VAL A 1 207 ? 6.238 13.721 16.287 1.00 94.88 207 VAL A N 1
ATOM 1567 C CA . VAL A 1 207 ? 5.838 12.310 16.263 1.00 94.88 207 VAL A CA 1
ATOM 1568 C C . VAL A 1 207 ? 4.830 12.027 17.373 1.00 94.88 207 VAL A C 1
ATOM 1570 O O . VAL A 1 207 ? 3.795 11.444 17.086 1.00 94.88 207 VAL A O 1
ATOM 1573 N N . LEU A 1 208 ? 5.073 12.509 18.595 1.00 95.25 208 LEU A N 1
ATOM 1574 C CA . LEU A 1 208 ? 4.157 12.322 19.721 1.00 95.25 208 LEU A CA 1
ATOM 1575 C C . LEU A 1 208 ? 2.799 12.997 19.480 1.00 95.25 208 LEU A C 1
ATOM 1577 O O . LEU A 1 208 ? 1.764 12.357 19.628 1.00 95.25 208 LEU A O 1
ATOM 1581 N N . ARG A 1 209 ? 2.789 14.265 19.039 1.00 95.00 209 ARG A N 1
ATOM 1582 C CA . ARG A 1 209 ? 1.539 14.957 18.672 1.00 95.00 209 ARG A CA 1
ATOM 1583 C C . ARG A 1 209 ? 0.811 14.262 17.526 1.00 95.00 209 ARG A C 1
ATOM 1585 O O . ARG A 1 209 ? -0.406 14.140 17.570 1.00 95.00 209 ARG A O 1
ATOM 1592 N N . GLY A 1 210 ? 1.553 13.793 16.525 1.00 95.69 210 GLY A N 1
ATOM 1593 C CA . GLY A 1 210 ? 0.992 13.029 15.418 1.00 95.69 210 GLY A CA 1
ATOM 1594 C C . GLY A 1 210 ? 0.368 11.715 15.875 1.00 95.69 210 GLY A C 1
ATOM 1595 O O . GLY A 1 210 ? -0.721 11.384 15.427 1.00 95.69 210 GLY A O 1
ATOM 1596 N N . TRP A 1 211 ? 1.017 10.996 16.792 1.00 96.50 211 TRP A N 1
ATOM 1597 C CA . TRP A 1 211 ? 0.495 9.750 17.346 1.00 96.50 211 TRP A CA 1
ATOM 1598 C C . TRP A 1 211 ? -0.786 9.985 18.150 1.00 96.50 211 TRP A C 1
ATOM 1600 O O . TRP A 1 211 ? -1.783 9.314 17.907 1.00 96.50 211 TRP A O 1
ATOM 1610 N N . LEU A 1 212 ? -0.808 10.995 19.026 1.00 96.00 212 LEU A N 1
ATOM 1611 C CA . LEU A 1 212 ? -2.019 11.375 19.763 1.00 96.00 212 LEU A CA 1
ATOM 1612 C C . LEU A 1 212 ? -3.153 11.795 18.819 1.00 96.00 212 LEU A C 1
ATOM 1614 O O . LEU A 1 212 ? -4.290 11.360 18.989 1.00 96.00 212 LEU A O 1
ATOM 1618 N N . GLY A 1 213 ? -2.835 12.594 17.796 1.00 95.56 213 GLY A N 1
ATOM 1619 C CA . GLY A 1 213 ? -3.785 12.975 16.753 1.00 95.56 213 GLY A CA 1
ATOM 1620 C C . GLY A 1 213 ? -4.329 11.755 16.014 1.00 95.56 213 GLY A C 1
ATOM 1621 O O . GLY A 1 213 ? -5.537 11.630 15.857 1.00 95.56 213 GLY A O 1
ATOM 1622 N N . PHE A 1 214 ? -3.464 10.813 15.639 1.00 95.75 214 PHE A N 1
ATOM 1623 C CA . PHE A 1 214 ? -3.869 9.564 15.001 1.00 95.75 214 PHE A CA 1
ATOM 1624 C C . PHE A 1 214 ? -4.821 8.769 15.894 1.00 95.75 214 PHE A C 1
ATOM 1626 O O . PHE A 1 214 ? -5.893 8.372 15.437 1.00 95.75 214 PHE A O 1
ATOM 1633 N N . CYS A 1 215 ? -4.498 8.631 17.183 1.00 95.19 215 CYS A N 1
ATOM 1634 C CA . CYS A 1 215 ? -5.365 7.953 18.136 1.00 95.19 215 CYS A CA 1
ATOM 1635 C C . CYS A 1 215 ? -6.748 8.605 18.241 1.00 95.19 215 CYS A C 1
ATOM 1637 O O . CYS A 1 215 ? -7.760 7.905 18.181 1.00 95.19 215 CYS A O 1
ATOM 1639 N N . ALA A 1 216 ? -6.798 9.936 18.316 1.00 94.50 216 ALA A N 1
ATOM 1640 C CA . ALA A 1 216 ? -8.052 10.678 18.329 1.00 94.50 216 ALA A CA 1
ATOM 1641 C C . ALA A 1 216 ? -8.855 10.456 17.037 1.00 94.50 216 ALA A C 1
ATOM 1643 O O . ALA A 1 216 ? -10.045 10.160 17.097 1.00 94.50 216 ALA A O 1
ATOM 1644 N N . THR A 1 217 ? -8.211 10.520 15.866 1.00 93.06 217 THR A N 1
ATOM 1645 C CA . THR A 1 217 ? -8.900 10.278 14.588 1.00 93.06 217 THR A CA 1
ATOM 1646 C C . THR A 1 217 ? -9.454 8.856 14.479 1.00 93.06 217 THR A C 1
ATOM 1648 O O . THR A 1 217 ? -10.581 8.685 14.018 1.00 93.06 217 THR A O 1
ATOM 1651 N N . CYS A 1 218 ? -8.718 7.856 14.979 1.00 92.69 218 CYS A N 1
ATOM 1652 C CA . CYS A 1 218 ? -9.167 6.467 15.035 1.00 92.69 218 CYS A CA 1
ATOM 1653 C C . CYS A 1 218 ? -10.379 6.268 15.945 1.00 92.69 218 CYS A C 1
ATOM 1655 O O . CYS A 1 218 ? -11.261 5.484 15.602 1.00 92.69 218 CYS A O 1
ATOM 1657 N N . ALA A 1 219 ? -10.454 6.981 17.072 1.00 92.50 219 ALA A N 1
ATOM 1658 C CA . ALA A 1 219 ? -11.620 6.930 17.950 1.00 92.50 219 ALA A CA 1
ATOM 1659 C C . ALA A 1 219 ? -12.884 7.440 17.235 1.00 92.50 219 ALA A C 1
ATOM 1661 O O . ALA A 1 219 ? -13.940 6.813 17.321 1.00 92.50 219 ALA A O 1
ATOM 1662 N N . VAL A 1 220 ? -12.767 8.523 16.457 1.00 93.44 220 VAL A N 1
ATOM 1663 C CA . VAL A 1 220 ? -13.897 9.041 15.668 1.00 93.44 220 VAL A CA 1
ATOM 1664 C C . VAL A 1 220 ? -14.310 8.055 14.571 1.00 93.44 220 VAL A C 1
ATOM 1666 O O . VAL A 1 220 ? -15.500 7.816 14.382 1.00 93.44 220 VAL A O 1
ATOM 1669 N N . GLY A 1 221 ? -13.362 7.440 13.857 1.00 93.00 221 GLY A N 1
ATOM 1670 C CA . GLY A 1 221 ? -13.713 6.433 12.850 1.00 93.00 221 GLY A CA 1
ATOM 1671 C C . GLY A 1 221 ? -14.278 5.143 13.447 1.00 93.00 221 GLY A C 1
ATOM 1672 O O . GLY A 1 221 ? -15.139 4.524 12.828 1.00 93.00 221 GLY A O 1
ATOM 1673 N N . ALA A 1 222 ? -13.866 4.757 14.659 1.00 92.56 222 ALA A N 1
ATOM 1674 C CA . ALA A 1 222 ? -14.479 3.649 15.391 1.00 92.56 222 ALA A CA 1
ATOM 1675 C C . ALA A 1 222 ? -15.943 3.951 15.741 1.00 92.56 222 ALA A C 1
ATOM 1677 O O . ALA A 1 222 ? -16.807 3.100 15.540 1.00 92.56 222 ALA A O 1
ATOM 1678 N N . PHE A 1 223 ? -16.237 5.180 16.176 1.00 94.94 223 PHE A N 1
ATOM 1679 C CA . PHE A 1 223 ? -17.612 5.630 16.380 1.00 94.94 223 PHE A CA 1
ATOM 1680 C C . PHE A 1 223 ? -18.424 5.593 15.075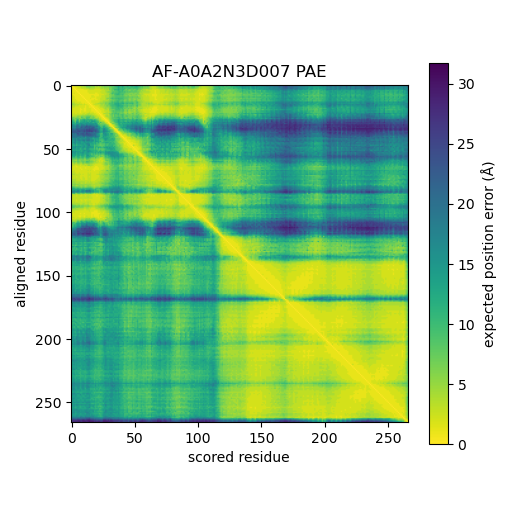 1.00 94.94 223 PHE A C 1
ATOM 1682 O O . PHE A 1 223 ? -19.513 5.025 15.052 1.00 94.94 223 PHE A O 1
ATOM 1689 N N . ALA A 1 224 ? -17.877 6.127 13.976 1.00 93.94 224 ALA A N 1
ATOM 1690 C CA . ALA A 1 224 ? -18.537 6.105 12.669 1.00 93.94 224 A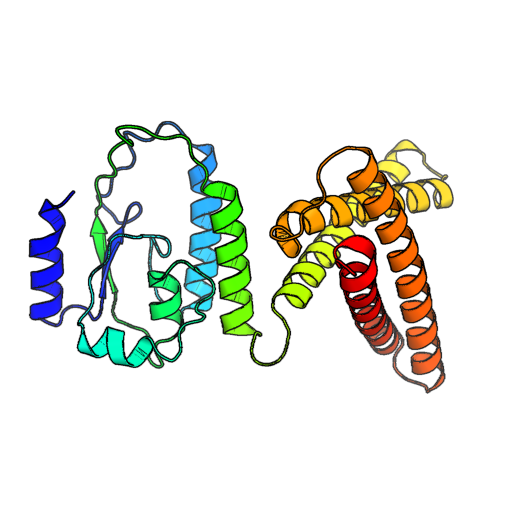LA A CA 1
ATOM 1691 C C . ALA A 1 224 ? -18.826 4.674 12.184 1.00 93.94 224 ALA A C 1
ATOM 1693 O O . ALA A 1 224 ? -19.910 4.412 11.670 1.00 93.94 224 ALA A O 1
ATOM 1694 N N . ASN A 1 225 ? -17.888 3.743 12.393 1.00 95.69 225 ASN A N 1
ATOM 1695 C CA . ASN A 1 225 ? -18.076 2.325 12.090 1.00 95.69 225 ASN A CA 1
ATOM 1696 C C . ASN A 1 225 ? -19.291 1.752 12.834 1.00 95.69 225 ASN A C 1
ATOM 1698 O O . ASN A 1 225 ? -20.216 1.254 12.197 1.00 95.69 225 ASN A O 1
ATOM 1702 N N . VAL A 1 226 ? -19.319 1.881 14.164 1.00 96.12 226 VAL A N 1
ATOM 1703 C CA . VAL A 1 226 ? -20.413 1.346 14.991 1.00 96.12 226 VAL A CA 1
AT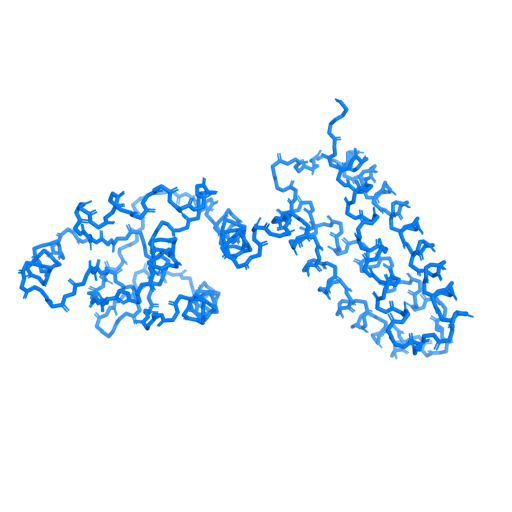OM 1704 C C . VAL A 1 226 ? -21.751 1.990 14.625 1.00 96.12 226 VAL A C 1
ATOM 1706 O O . VAL A 1 226 ? -22.744 1.280 14.476 1.00 96.12 226 VAL A O 1
ATOM 1709 N N . ALA A 1 227 ? -21.783 3.311 14.432 1.00 96.75 227 ALA A N 1
ATOM 1710 C CA . ALA A 1 227 ? -23.002 4.035 14.081 1.00 96.75 227 ALA A CA 1
ATOM 1711 C C . ALA A 1 227 ? -23.586 3.564 12.740 1.00 96.75 227 ALA A C 1
ATOM 1713 O O . ALA A 1 227 ? -24.775 3.262 12.657 1.00 96.75 227 ALA A O 1
ATOM 1714 N N . VAL A 1 228 ? -22.748 3.450 11.704 1.00 97.44 228 VAL A N 1
ATOM 1715 C CA . VAL A 1 228 ? -23.183 2.992 10.377 1.00 97.44 228 VAL A CA 1
ATOM 1716 C C . VAL A 1 228 ? -23.597 1.528 10.409 1.00 97.44 228 VAL A C 1
ATOM 1718 O O . VAL A 1 228 ? -24.658 1.200 9.887 1.00 97.44 228 VAL A O 1
ATOM 1721 N N . ALA A 1 229 ? -22.806 0.656 11.039 1.00 97.25 229 ALA A N 1
ATOM 1722 C CA . ALA A 1 229 ? -23.141 -0.761 11.129 1.00 97.25 229 ALA A CA 1
ATOM 1723 C C . ALA A 1 229 ? -24.487 -0.973 11.833 1.00 97.25 229 ALA A C 1
ATOM 1725 O O . ALA A 1 229 ? -25.336 -1.691 11.319 1.00 97.25 229 ALA A O 1
ATOM 1726 N N . THR A 1 230 ? -24.718 -0.285 12.953 1.00 97.19 230 THR A N 1
ATOM 1727 C CA . THR A 1 230 ? -25.977 -0.387 13.707 1.00 97.19 230 THR A CA 1
ATOM 1728 C C . THR A 1 230 ? -27.157 0.152 12.901 1.00 97.19 230 THR A C 1
ATOM 1730 O O . THR A 1 230 ? -28.210 -0.471 12.856 1.00 97.19 230 THR A O 1
ATOM 1733 N N . PHE A 1 231 ? -26.991 1.291 12.223 1.00 97.50 231 PHE A N 1
ATOM 1734 C CA . PHE A 1 231 ? -28.052 1.864 11.395 1.00 97.50 231 PHE A CA 1
ATOM 1735 C C . PHE A 1 231 ? -28.438 0.952 10.225 1.00 97.50 231 PHE A C 1
ATOM 1737 O O . PHE A 1 231 ? -29.620 0.787 9.940 1.00 97.50 231 PHE A O 1
ATOM 1744 N N . VAL A 1 232 ? -27.451 0.365 9.545 1.00 97.25 232 VAL A N 1
ATOM 1745 C CA . VAL A 1 232 ? -27.680 -0.531 8.402 1.00 97.25 232 VAL A CA 1
ATOM 1746 C C . VAL A 1 232 ? -28.320 -1.843 8.859 1.00 97.25 232 VAL A C 1
ATOM 1748 O O . VAL A 1 232 ? -29.255 -2.317 8.217 1.00 97.25 232 VAL A O 1
ATOM 1751 N N . GLU A 1 233 ? -27.863 -2.405 9.979 1.00 97.75 233 GLU A N 1
ATOM 1752 C CA . GLU A 1 233 ? -28.452 -3.608 10.579 1.00 97.75 233 GLU A CA 1
ATOM 1753 C C . GLU A 1 233 ? -29.909 -3.369 10.998 1.00 97.75 233 GLU A C 1
ATOM 1755 O O . GLU A 1 233 ? -30.776 -4.169 10.651 1.00 97.75 233 GLU A O 1
ATOM 1760 N N . ALA A 1 234 ? -30.210 -2.208 11.589 1.00 97.06 234 ALA A N 1
ATOM 1761 C CA . ALA A 1 234 ? -31.566 -1.828 11.982 1.00 97.06 234 ALA A CA 1
ATOM 1762 C C . ALA A 1 234 ? -32.553 -1.725 10.801 1.00 97.06 234 ALA A C 1
ATOM 1764 O O . ALA A 1 234 ? -33.765 -1.762 11.012 1.00 97.06 234 ALA A O 1
ATOM 1765 N N . GLN A 1 235 ? -32.068 -1.624 9.557 1.00 97.06 235 GLN A N 1
ATOM 1766 C CA . GLN A 1 235 ? -32.904 -1.697 8.350 1.00 97.06 235 GLN A CA 1
ATOM 1767 C C . GLN A 1 235 ? -33.142 -3.133 7.847 1.00 97.06 235 GLN A C 1
ATOM 1769 O O . GLN A 1 235 ? -33.687 -3.326 6.762 1.00 97.06 235 GLN A O 1
ATOM 1774 N N . GLY A 1 236 ? -32.742 -4.150 8.614 1.00 95.94 236 GLY A N 1
ATOM 1775 C CA . GLY A 1 236 ? -32.919 -5.563 8.275 1.00 95.94 236 GLY A CA 1
ATOM 1776 C C . GLY A 1 236 ? -31.832 -6.130 7.359 1.00 95.94 236 GLY A C 1
ATOM 1777 O O . GLY A 1 236 ? -31.993 -7.222 6.812 1.00 95.94 236 GLY A O 1
ATOM 1778 N N . VAL A 1 237 ? -30.721 -5.413 7.167 1.00 96.56 237 VAL A N 1
ATOM 1779 C CA . VAL A 1 237 ? -29.566 -5.928 6.420 1.00 96.56 237 VAL A CA 1
ATOM 1780 C C . VAL A 1 237 ? -28.830 -6.961 7.272 1.00 96.56 237 VAL A C 1
ATOM 1782 O O . VAL A 1 237 ? -28.645 -6.774 8.471 1.00 96.56 237 VAL A O 1
ATOM 1785 N N . LEU A 1 238 ? -28.354 -8.041 6.642 1.00 96.81 238 LEU A N 1
ATOM 1786 C CA . LEU A 1 238 ? -27.557 -9.074 7.311 1.00 96.81 238 LEU A CA 1
ATOM 1787 C C . LEU A 1 238 ? -26.405 -8.450 8.114 1.00 96.81 238 LEU A C 1
ATOM 1789 O O . LEU A 1 238 ? -25.609 -7.687 7.563 1.00 96.81 238 LEU A O 1
ATOM 1793 N N . TRP A 1 239 ? -26.275 -8.839 9.386 1.00 96.31 239 TRP A N 1
ATOM 1794 C CA . TRP A 1 239 ? -25.312 -8.260 10.335 1.00 96.31 239 TRP A CA 1
ATOM 1795 C C . TRP A 1 239 ? -23.878 -8.193 9.786 1.00 96.31 239 TRP A C 1
ATOM 1797 O O . TRP A 1 239 ? -23.165 -7.221 10.021 1.00 96.31 239 TRP A O 1
ATOM 1807 N N . ALA A 1 240 ? -23.454 -9.195 9.008 1.00 96.19 240 ALA A N 1
ATOM 1808 C CA . ALA A 1 240 ? -22.116 -9.245 8.425 1.00 96.19 240 ALA A CA 1
ATOM 1809 C C . ALA A 1 240 ? -21.912 -8.167 7.346 1.00 96.19 240 ALA A C 1
ATOM 1811 O O . ALA A 1 240 ? -20.855 -7.540 7.286 1.00 96.19 240 ALA A O 1
ATOM 1812 N N . LEU A 1 241 ? -22.934 -7.916 6.519 1.00 96.12 241 LEU A N 1
ATOM 1813 C CA . LEU A 1 241 ? -22.912 -6.854 5.509 1.00 96.12 241 LEU A CA 1
ATOM 1814 C C . LEU A 1 241 ? -22.995 -5.471 6.163 1.00 96.12 241 LEU A C 1
ATOM 1816 O O . LEU A 1 241 ? -22.305 -4.549 5.734 1.00 96.12 241 LEU A O 1
ATOM 1820 N N . ALA A 1 242 ? -23.778 -5.342 7.234 1.00 96.38 242 ALA A N 1
ATOM 1821 C CA . ALA A 1 242 ? -23.853 -4.120 8.023 1.00 96.38 242 ALA A CA 1
ATOM 1822 C C . ALA A 1 242 ? -22.507 -3.790 8.697 1.00 96.38 242 ALA A C 1
ATOM 1824 O O . ALA A 1 242 ? -22.007 -2.669 8.582 1.00 96.38 242 ALA A O 1
ATOM 1825 N N . ALA A 1 243 ? -21.857 -4.783 9.311 1.00 95.69 243 ALA A N 1
ATOM 1826 C CA . ALA A 1 243 ? -20.516 -4.644 9.874 1.00 95.69 243 ALA A CA 1
ATOM 1827 C C . ALA A 1 243 ? -19.478 -4.271 8.803 1.00 95.69 243 ALA A C 1
ATOM 1829 O O . ALA A 1 243 ? -18.646 -3.393 9.032 1.00 95.69 243 ALA A O 1
ATOM 1830 N N . LEU A 1 244 ? -19.548 -4.879 7.612 1.00 95.06 244 LEU A N 1
ATOM 1831 C CA . LEU A 1 244 ? -18.674 -4.528 6.492 1.00 95.06 244 LEU A CA 1
ATOM 1832 C C . LEU A 1 244 ? -18.866 -3.067 6.058 1.00 95.06 244 LEU A C 1
ATOM 1834 O O . LEU A 1 244 ? -17.879 -2.360 5.858 1.00 95.06 244 LEU A O 1
ATOM 1838 N N . ALA A 1 245 ? -20.112 -2.593 5.959 1.00 95.62 245 ALA A N 1
ATOM 1839 C CA . ALA A 1 245 ? -20.411 -1.198 5.642 1.00 95.62 245 ALA A CA 1
ATOM 1840 C C . ALA A 1 245 ? -19.826 -0.237 6.690 1.00 95.62 245 ALA A C 1
ATOM 1842 O O . ALA A 1 245 ? -19.180 0.751 6.332 1.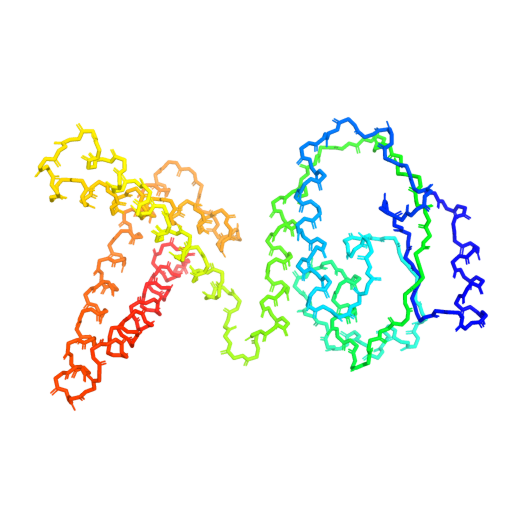00 95.62 245 ALA A O 1
ATOM 1843 N N . GLY A 1 246 ? -19.974 -0.562 7.978 1.00 96.50 246 GLY A N 1
ATOM 1844 C CA . GLY A 1 246 ? -19.357 0.194 9.066 1.00 96.50 246 GLY A CA 1
ATOM 1845 C C . GLY A 1 246 ? -17.831 0.239 8.964 1.00 96.50 246 GLY A C 1
ATOM 1846 O O . GLY A 1 246 ? -17.241 1.319 9.030 1.00 96.50 246 GLY A O 1
ATOM 1847 N N . ILE A 1 247 ? -17.175 -0.903 8.729 1.00 94.25 247 ILE A N 1
ATOM 1848 C CA . ILE A 1 247 ? -15.715 -0.980 8.566 1.00 94.25 247 ILE A CA 1
ATOM 1849 C C . ILE A 1 247 ? -15.260 -0.107 7.394 1.00 94.25 247 ILE A C 1
ATOM 1851 O O . ILE A 1 247 ? -14.290 0.643 7.529 1.00 94.25 247 ILE A O 1
ATOM 1855 N N . LEU A 1 248 ? -15.969 -0.158 6.263 1.00 93.12 248 LEU A N 1
ATOM 1856 C CA . LEU A 1 248 ? -15.655 0.648 5.085 1.00 93.12 248 LEU A CA 1
ATOM 1857 C C . LEU A 1 248 ? -15.765 2.144 5.395 1.00 93.12 248 LEU A C 1
ATOM 1859 O O . LEU A 1 248 ? -14.789 2.871 5.206 1.00 93.12 248 LEU A O 1
ATOM 1863 N N . VAL A 1 249 ? -16.890 2.608 5.945 1.00 94.56 249 VAL A N 1
ATOM 1864 C CA . VAL A 1 249 ? -17.073 4.032 6.278 1.00 94.56 249 VAL A CA 1
ATOM 1865 C C . VAL A 1 249 ? -16.085 4.492 7.352 1.00 94.56 249 VAL A C 1
ATOM 1867 O O . VAL A 1 249 ? -15.448 5.537 7.204 1.00 94.56 249 VAL A O 1
ATOM 1870 N N . GLY A 1 250 ? -15.880 3.691 8.398 1.00 94.31 250 GLY A N 1
ATOM 1871 C CA . GLY A 1 250 ? -14.897 3.967 9.444 1.00 94.31 250 GLY A CA 1
ATOM 1872 C C . GLY A 1 250 ? -13.475 4.074 8.890 1.00 94.31 250 GLY A C 1
ATOM 1873 O O . GLY A 1 250 ? -12.716 4.954 9.296 1.00 94.31 250 GLY A O 1
ATOM 1874 N N . SER A 1 251 ? -13.115 3.234 7.913 1.00 92.38 251 SER A N 1
ATOM 1875 C CA . SER A 1 251 ? -11.808 3.283 7.246 1.00 92.38 251 SER A CA 1
ATOM 1876 C C . SER A 1 251 ? -11.623 4.558 6.415 1.00 92.38 251 SER A C 1
ATOM 1878 O O . SER A 1 251 ? -10.555 5.174 6.474 1.00 92.38 251 SER A O 1
ATOM 1880 N N . VAL A 1 252 ? -12.673 5.008 5.716 1.00 92.50 252 VAL A N 1
ATOM 1881 C CA . VAL A 1 252 ? -12.690 6.274 4.965 1.00 92.50 252 VAL A CA 1
ATOM 1882 C C . VAL A 1 252 ? -12.508 7.452 5.913 1.00 92.50 252 VAL A C 1
ATOM 1884 O O . VAL A 1 252 ? -11.667 8.315 5.660 1.00 92.50 252 VAL A O 1
ATOM 1887 N N . TRP A 1 253 ? -13.229 7.462 7.035 1.00 93.50 253 TRP A N 1
ATOM 1888 C CA . TRP A 1 253 ? -13.120 8.524 8.031 1.00 93.50 253 TRP A CA 1
ATOM 1889 C C . TRP A 1 253 ? -11.732 8.566 8.674 1.00 93.50 253 TRP A C 1
ATOM 1891 O O . TRP A 1 253 ? -11.100 9.623 8.733 1.00 93.50 253 TRP A O 1
ATOM 1901 N N . ASN A 1 254 ? -11.210 7.400 9.067 1.00 94.00 254 ASN A N 1
ATOM 1902 C CA . ASN A 1 254 ? -9.857 7.259 9.597 1.00 94.00 254 ASN A CA 1
ATOM 1903 C C . ASN A 1 254 ? -8.817 7.803 8.620 1.00 94.00 254 ASN A C 1
ATOM 1905 O O . ASN A 1 254 ? -7.960 8.590 9.024 1.00 94.00 254 ASN A O 1
ATOM 1909 N N . TYR A 1 255 ? -8.907 7.427 7.343 1.00 93.75 255 TYR A N 1
ATOM 1910 C CA . TYR A 1 255 ? -8.005 7.914 6.306 1.00 93.75 255 TYR A CA 1
ATOM 1911 C C . TYR A 1 255 ? -8.119 9.428 6.105 1.00 93.75 255 TYR A C 1
ATOM 1913 O O . TYR A 1 255 ? -7.094 10.114 6.093 1.00 93.75 255 TYR A O 1
ATOM 1921 N N . ALA A 1 256 ? -9.336 9.956 5.960 1.00 92.56 256 ALA A N 1
ATOM 1922 C CA . ALA A 1 256 ? -9.577 11.367 5.678 1.00 92.56 256 ALA A CA 1
ATOM 1923 C C . ALA A 1 256 ? -9.089 12.262 6.824 1.00 92.56 256 ALA A C 1
ATOM 1925 O O . ALA A 1 256 ? -8.316 13.199 6.601 1.00 92.56 256 ALA A O 1
ATOM 1926 N N . LEU A 1 257 ? -9.467 11.936 8.064 1.00 93.75 257 LEU A N 1
ATOM 1927 C CA . LEU A 1 257 ? -9.043 12.690 9.239 1.00 93.75 257 LEU A CA 1
ATOM 1928 C C . LEU A 1 257 ? -7.536 12.574 9.475 1.00 93.75 257 LEU A C 1
ATOM 1930 O O . LEU A 1 257 ? -6.872 13.586 9.694 1.00 93.75 257 LEU A O 1
ATOM 1934 N N . SER A 1 258 ? -6.970 11.369 9.373 1.00 93.12 258 SER A N 1
ATOM 1935 C CA . SER A 1 258 ? -5.522 11.166 9.495 1.00 93.12 258 SER A CA 1
ATOM 1936 C C . SER A 1 258 ? -4.749 11.967 8.445 1.00 93.12 258 SER A C 1
ATOM 1938 O O . SER A 1 258 ? -3.796 12.681 8.769 1.00 93.12 258 SER A O 1
ATOM 1940 N N . SER A 1 259 ? -5.187 11.905 7.185 1.00 91.00 259 SER A N 1
ATOM 1941 C CA . SER A 1 259 ? -4.593 12.658 6.075 1.00 91.00 259 SER A CA 1
ATOM 1942 C C . SER A 1 259 ? -4.608 14.160 6.333 1.00 91.00 259 SER A C 1
ATOM 1944 O O . SER A 1 259 ? -3.651 14.849 5.986 1.00 91.00 259 SER A O 1
ATOM 1946 N N . ARG A 1 260 ? -5.696 14.672 6.922 1.00 90.75 260 ARG A N 1
ATOM 1947 C CA . ARG A 1 260 ? -5.924 16.105 7.124 1.00 90.75 260 ARG A CA 1
ATOM 1948 C C . ARG A 1 260 ? -5.245 16.661 8.372 1.00 90.75 260 ARG A C 1
ATOM 1950 O O . ARG A 1 260 ? -4.698 17.760 8.299 1.00 90.75 260 ARG A O 1
ATOM 1957 N N . PHE A 1 261 ? -5.314 15.941 9.489 1.00 91.25 261 PHE A N 1
ATOM 1958 C CA . PHE A 1 261 ? -4.944 16.444 10.816 1.00 91.25 261 PHE A CA 1
ATOM 1959 C C . PHE A 1 261 ? -3.611 15.903 11.335 1.00 91.25 261 PHE A C 1
ATOM 1961 O O . PHE A 1 261 ? -2.951 16.584 12.115 1.00 91.25 261 PHE A O 1
ATOM 1968 N N . VAL A 1 262 ? -3.187 14.711 10.901 1.00 93.06 262 VAL A N 1
ATOM 1969 C CA . VAL A 1 262 ? -1.924 14.105 11.358 1.00 93.06 262 VAL A CA 1
ATOM 1970 C C . VAL A 1 262 ? -0.789 14.404 10.381 1.00 93.06 262 VAL A C 1
ATOM 1972 O O . VAL A 1 262 ? 0.268 14.887 10.785 1.00 93.06 262 VAL A O 1
ATOM 1975 N N . TRP A 1 263 ? -1.011 14.143 9.090 1.00 92.44 263 TRP A N 1
ATOM 1976 C CA . TRP A 1 263 ? 0.001 14.319 8.034 1.00 92.44 263 TRP A CA 1
ATOM 1977 C C . TRP A 1 263 ? -0.292 15.481 7.076 1.00 92.44 263 TRP A C 1
ATOM 1979 O O . TRP A 1 263 ? 0.497 15.751 6.166 1.00 92.44 263 TRP A O 1
ATOM 1989 N N . GLY A 1 264 ? -1.403 16.190 7.270 1.00 82.06 264 GLY A N 1
ATOM 1990 C CA . GLY A 1 264 ? -1.744 17.388 6.513 1.00 82.06 264 GLY A CA 1
ATOM 1991 C C . GLY A 1 264 ? -0.929 18.585 6.994 1.00 82.06 264 GLY A C 1
ATOM 1992 O O . GLY A 1 264 ? -0.781 18.805 8.194 1.00 82.06 264 GLY A O 1
ATOM 1993 N N . ARG A 1 265 ? -0.393 19.373 6.058 1.00 55.34 265 ARG A N 1
ATOM 1994 C CA . ARG A 1 265 ? 0.008 20.752 6.355 1.00 55.34 265 ARG A CA 1
ATOM 1995 C C . ARG A 1 265 ? -1.221 21.615 6.089 1.00 55.34 265 ARG A C 1
ATOM 1997 O O . ARG A 1 265 ? -1.831 21.450 5.034 1.00 55.34 265 ARG A O 1
ATOM 2004 N N . PHE A 1 266 ? -1.608 22.414 7.079 1.00 41.56 266 PHE A N 1
ATOM 2005 C CA . PHE A 1 266 ? -2.528 23.528 6.867 1.00 41.56 266 PHE A CA 1
ATOM 2006 C C . PHE A 1 266 ? -1.895 24.520 5.895 1.00 41.56 266 PHE A C 1
ATOM 2008 O O . PHE A 1 266 ? -0.648 24.659 5.954 1.00 41.56 266 PHE A O 1
#